Protein AF-0000000074056331 (afdb_homodimer)

Secondary structure (DSSP, 8-state):
----HHHHHHHHHHHHHHHHHHHHHGGGG-TTS-HHHHHHHHHHHHHHHHHHHHHHHHHHBTTB-HHHHHHHHHHHHHHHHHHHHHHTS-PPPPHHHHHHHHHHHHHHHHHH---/----HHHHHHHHHHHHHHHHHHHHHGGGG-TTS-HHHHHHHHHHHHHHHHHHHHHHHHHHBTTB-HHHHHHHHHHHHHHHHHHHHHHTS-PPPPHHHHHHHHHHHHHHHHHH---

Structure (mmCIF, N/CA/C/O backbone):
data_AF-0000000074056331-model_v1
#
loop_
_entity.id
_entity.type
_entity.pdbx_description
1 polymer 'DMT family protein'
#
loop_
_atom_site.group_PDB
_atom_site.id
_atom_site.type_symbol
_atom_site.label_atom_id
_atom_site.label_alt_id
_atom_site.label_comp_id
_atom_site.label_asym_id
_atom_site.label_entity_id
_atom_site.label_seq_id
_atom_site.pdbx_PDB_ins_code
_atom_site.Cartn_x
_atom_site.Cartn_y
_atom_site.Cartn_z
_atom_site.occupancy
_atom_site.B_iso_or_equiv
_atom_site.auth_seq_id
_atom_site.auth_comp_id
_atom_site.auth_asym_id
_atom_site.auth_atom_id
_atom_site.pdbx_PDB_model_num
ATOM 1 N N . MET A 1 1 ? 20.844 23.969 4.969 1 46.22 1 MET A N 1
ATOM 2 C CA . MET A 1 1 ? 19.938 24.062 3.822 1 46.22 1 MET A CA 1
ATOM 3 C C . MET A 1 1 ? 18.812 23.047 3.928 1 46.22 1 MET A C 1
ATOM 5 O O . MET A 1 1 ? 19.062 21.828 3.955 1 46.22 1 MET A O 1
ATOM 9 N N . GLN A 1 2 ? 17.625 23.328 4.594 1 69.81 2 GLN A N 1
ATOM 10 C CA . GLN A 1 2 ? 16.625 22.406 5.105 1 69.81 2 GLN A CA 1
ATOM 11 C C . GLN A 1 2 ? 15.898 21.703 3.965 1 69.81 2 GLN A C 1
ATOM 13 O O . GLN A 1 2 ? 15.469 22.344 3.002 1 69.81 2 GLN A O 1
ATOM 18 N N . ILE A 1 3 ? 16.281 20.531 3.609 1 83.75 3 ILE A N 1
ATOM 19 C CA . ILE A 1 3 ? 15.664 19.781 2.518 1 83.75 3 ILE A CA 1
ATOM 20 C C . ILE A 1 3 ? 14.164 20.047 2.484 1 83.75 3 ILE A C 1
ATOM 22 O O . ILE A 1 3 ? 13.492 19.984 3.516 1 83.75 3 ILE A O 1
ATOM 26 N N . PRO A 1 4 ? 13.797 20.562 1.277 1 92.88 4 PRO A N 1
ATOM 27 C CA . PRO A 1 4 ? 12.359 20.844 1.188 1 92.88 4 PRO A CA 1
ATOM 28 C C . PRO A 1 4 ? 11.5 19.656 1.62 1 92.88 4 PRO A C 1
ATOM 30 O O . PRO A 1 4 ? 11.859 18.516 1.376 1 92.88 4 PRO A O 1
ATOM 33 N N . VAL A 1 5 ? 10.391 19.938 2.268 1 93.62 5 VAL A N 1
ATOM 34 C CA . VAL A 1 5 ? 9.5 18.953 2.865 1 93.62 5 VAL A CA 1
ATOM 35 C C . VAL A 1 5 ? 9.062 17.938 1.81 1 93.62 5 VAL A C 1
ATOM 37 O O . VAL A 1 5 ? 9.156 16.719 2.031 1 93.62 5 VAL A O 1
ATOM 40 N N . PRO A 1 6 ? 8.648 18.375 0.584 1 92.25 6 PRO A N 1
ATOM 41 C CA . PRO A 1 6 ? 8.203 17.391 -0.407 1 92.25 6 PRO A CA 1
ATOM 42 C C . PRO A 1 6 ? 9.32 16.453 -0.843 1 92.25 6 PRO A C 1
ATOM 44 O O . PRO A 1 6 ? 9.07 15.266 -1.072 1 92.25 6 PRO A O 1
ATOM 47 N N . LEU A 1 7 ? 10.484 16.938 -0.914 1 93.75 7 LEU A N 1
ATOM 48 C CA . LEU A 1 7 ? 11.602 16.109 -1.354 1 93.75 7 LEU A CA 1
ATOM 49 C C . LEU A 1 7 ? 11.938 15.062 -0.305 1 93.75 7 LEU A C 1
ATOM 51 O O . LEU A 1 7 ? 12.164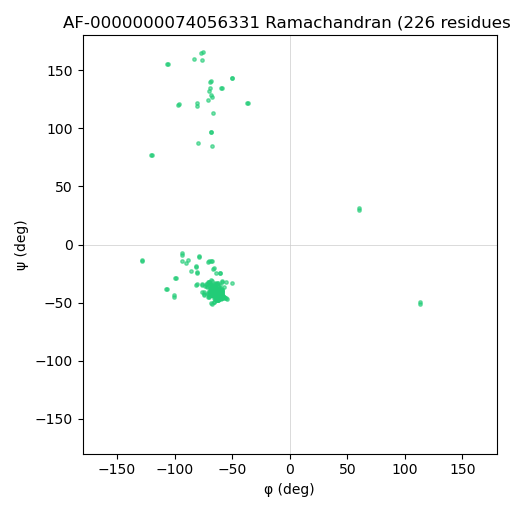 13.898 -0.64 1 93.75 7 LEU A O 1
ATOM 55 N N . VAL A 1 8 ? 12 15.461 0.91 1 96.25 8 VAL A N 1
ATOM 56 C CA . VAL A 1 8 ? 12.305 14.531 1.992 1 96.25 8 VAL A CA 1
ATOM 57 C C . VAL A 1 8 ? 11.195 13.492 2.109 1 96.25 8 VAL A C 1
ATOM 59 O O . VAL A 1 8 ? 11.461 12.297 2.254 1 96.25 8 VAL A O 1
ATOM 62 N N . THR A 1 9 ? 9.961 13.922 1.995 1 96.62 9 THR A N 1
ATOM 63 C CA . THR A 1 9 ? 8.805 13.039 2.115 1 96.62 9 THR A CA 1
ATOM 64 C C . THR A 1 9 ? 8.812 11.984 1.009 1 96.62 9 THR A C 1
ATOM 66 O O . THR A 1 9 ? 8.727 10.789 1.285 1 96.62 9 THR A O 1
ATOM 69 N N . VAL A 1 10 ? 9.031 12.445 -0.179 1 94 10 VAL A N 1
ATOM 70 C CA . VAL A 1 10 ? 9.008 11.547 -1.325 1 94 10 VAL A CA 1
ATOM 71 C C . VAL A 1 10 ? 10.188 10.586 -1.253 1 94 10 VAL A C 1
ATOM 73 O O . VAL A 1 10 ? 10.047 9.391 -1.542 1 94 10 VAL A O 1
ATOM 76 N N . GLY A 1 11 ? 11.32 11.141 -0.909 1 97.19 11 GLY A N 1
ATOM 77 C CA . GLY A 1 11 ? 12.5 10.297 -0.777 1 97.19 11 GLY A CA 1
ATOM 78 C C . GLY A 1 11 ? 12.336 9.203 0.262 1 97.19 11 GLY A C 1
ATOM 79 O O . GLY A 1 11 ? 12.641 8.039 -0.002 1 97.19 11 GLY A O 1
ATOM 80 N N . LEU A 1 12 ? 11.828 9.523 1.447 1 98.25 12 LEU A N 1
ATOM 81 C CA . LEU A 1 12 ? 11.609 8.562 2.518 1 98.25 12 LEU A CA 1
ATOM 82 C C . LEU A 1 12 ? 10.539 7.547 2.129 1 98.25 12 LEU A C 1
ATOM 84 O O . LEU A 1 12 ? 10.695 6.348 2.375 1 98.25 12 LEU A O 1
ATOM 88 N N . LEU A 1 13 ? 9.469 8.008 1.5 1 96.94 13 LEU A N 1
ATOM 89 C CA . LEU A 1 13 ? 8.398 7.109 1.083 1 96.94 13 LEU A CA 1
ATOM 90 C C . LEU A 1 13 ? 8.891 6.125 0.027 1 96.94 13 LEU A C 1
ATOM 92 O O . LEU A 1 13 ? 8.492 4.957 0.026 1 96.94 13 LEU A O 1
ATOM 96 N N . THR A 1 14 ? 9.75 6.625 -0.838 1 96.88 14 THR A N 1
ATOM 97 C CA . THR A 1 14 ? 10.273 5.762 -1.887 1 96.88 14 THR A CA 1
ATOM 98 C C . THR A 1 14 ? 11.141 4.652 -1.29 1 96.88 14 THR A C 1
ATOM 100 O O . THR A 1 14 ? 10.953 3.477 -1.611 1 96.88 14 THR A O 1
ATOM 103 N N . LEU A 1 15 ? 12.031 5.051 -0.448 1 97.94 15 LEU A N 1
ATOM 104 C CA . LEU A 1 15 ? 12.891 4.066 0.199 1 97.94 15 LEU A CA 1
ATOM 105 C C . LEU A 1 15 ? 12.07 3.096 1.039 1 97.94 15 LEU A C 1
ATOM 107 O O . LEU A 1 15 ? 12.312 1.888 1.019 1 97.94 15 LEU A O 1
ATOM 111 N N . SER A 1 16 ? 11.055 3.615 1.771 1 98.31 16 SER A N 1
ATOM 112 C CA . SER A 1 16 ? 10.164 2.777 2.566 1 98.31 16 SER A CA 1
ATOM 113 C C . SER A 1 16 ? 9.414 1.778 1.69 1 98.31 16 SER A C 1
ATOM 115 O O . SER A 1 16 ? 9.242 0.62 2.074 1 98.31 16 SER A O 1
ATOM 117 N N . ASN A 1 17 ? 9.055 2.23 0.543 1 97.94 17 ASN A N 1
ATOM 118 C CA . ASN A 1 17 ? 8.266 1.391 -0.356 1 97.94 17 ASN A CA 1
ATOM 119 C C . ASN A 1 17 ? 9.102 0.25 -0.927 1 97.94 17 ASN A C 1
ATOM 121 O O . ASN A 1 17 ? 8.578 -0.829 -1.21 1 97.94 17 ASN A O 1
ATOM 125 N N . ILE A 1 18 ? 10.359 0.496 -1.116 1 97.44 18 ILE A N 1
ATOM 126 C CA . ILE A 1 18 ? 11.242 -0.571 -1.576 1 97.44 18 ILE A CA 1
ATOM 127 C C . ILE A 1 18 ? 11.242 -1.712 -0.561 1 97.44 18 ILE A C 1
ATOM 129 O O . ILE A 1 18 ? 11.062 -2.875 -0.925 1 97.44 18 ILE A O 1
ATOM 133 N N . PHE A 1 19 ? 11.367 -1.403 0.695 1 97.94 19 PHE A N 1
ATOM 134 C CA . PHE A 1 19 ? 11.32 -2.406 1.753 1 97.94 19 PHE A CA 1
ATOM 135 C C . PHE A 1 19 ? 9.953 -3.08 1.803 1 97.94 19 PHE A C 1
ATOM 137 O O . PHE A 1 19 ? 9.859 -4.301 1.96 1 97.94 19 PHE A O 1
ATOM 144 N N . MET A 1 20 ? 8.906 -2.311 1.614 1 97.94 20 MET A N 1
ATOM 145 C CA . MET A 1 20 ? 7.543 -2.84 1.657 1 97.94 20 MET A CA 1
ATOM 146 C C . MET A 1 20 ? 7.316 -3.85 0.537 1 97.94 20 MET A C 1
ATOM 148 O O . MET A 1 20 ? 6.75 -4.922 0.766 1 97.94 20 MET A O 1
ATOM 152 N N . THR A 1 21 ? 7.785 -3.473 -0.602 1 97.38 21 THR A N 1
ATOM 153 C CA . THR A 1 21 ? 7.566 -4.324 -1.767 1 97.38 21 THR A CA 1
ATOM 154 C C . THR A 1 21 ? 8.289 -5.656 -1.605 1 97.38 21 THR A C 1
ATOM 156 O O . THR A 1 21 ? 7.715 -6.715 -1.882 1 97.38 21 THR A O 1
ATOM 159 N N . PHE A 1 22 ? 9.516 -5.582 -1.101 1 97 22 PHE A N 1
ATOM 160 C CA . PHE A 1 22 ? 10.242 -6.824 -0.87 1 97 22 PHE A CA 1
ATOM 161 C C . PHE A 1 22 ? 9.594 -7.637 0.24 1 97 22 PHE A C 1
ATOM 163 O O . PHE A 1 22 ? 9.539 -8.867 0.166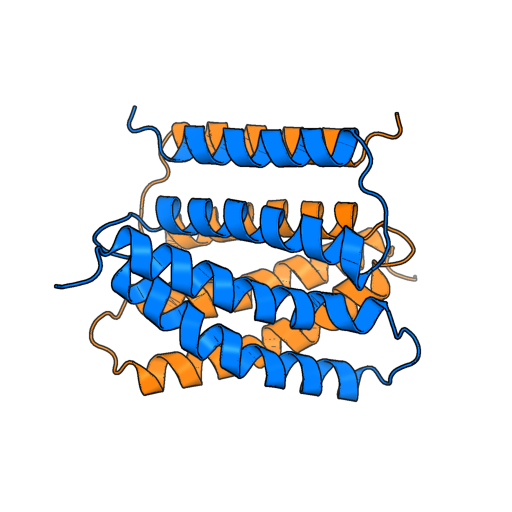 1 97 22 PHE A O 1
ATOM 170 N N . ALA A 1 23 ? 9.102 -6.98 1.188 1 96.94 23 ALA A N 1
ATOM 171 C CA . ALA A 1 23 ? 8.445 -7.676 2.293 1 96.94 23 ALA A CA 1
ATOM 172 C C . ALA A 1 23 ? 7.148 -8.336 1.836 1 96.94 23 ALA A C 1
ATOM 174 O O . ALA A 1 23 ? 6.828 -9.445 2.266 1 96.94 23 ALA A O 1
ATOM 175 N N . TRP A 1 24 ? 6.41 -7.66 0.964 1 96.56 24 TRP A N 1
ATOM 176 C CA . TRP A 1 24 ? 5.098 -8.141 0.536 1 96.56 24 TRP A CA 1
ATOM 177 C C . TRP A 1 24 ? 5.234 -9.203 -0.548 1 96.56 24 TRP A C 1
ATOM 179 O O . TRP A 1 24 ? 4.473 -10.172 -0.578 1 96.56 24 TRP A O 1
ATOM 189 N N . TYR A 1 25 ? 6.25 -9.062 -1.414 1 95.44 25 TYR A N 1
ATOM 190 C CA . TYR A 1 25 ? 6.199 -9.844 -2.643 1 95.44 25 TYR A CA 1
ATOM 191 C C . TYR A 1 25 ? 7.496 -10.609 -2.854 1 95.44 25 TYR A C 1
ATOM 193 O O . TYR A 1 25 ? 7.566 -11.508 -3.703 1 95.44 25 TYR A O 1
ATOM 201 N N . GLY A 1 26 ? 8.516 -10.289 -2.135 1 94.31 26 GLY A N 1
ATOM 202 C CA . GLY A 1 26 ? 9.812 -10.891 -2.363 1 94.31 26 GLY A CA 1
ATOM 203 C C . GLY A 1 26 ? 9.805 -12.406 -2.225 1 94.31 26 GLY A C 1
ATOM 204 O O . GLY A 1 26 ? 10.5 -13.109 -2.963 1 94.31 26 GLY A O 1
ATOM 205 N N . HIS A 1 27 ? 8.977 -12.93 -1.371 1 93.12 27 HIS A N 1
ATOM 206 C CA . HIS A 1 27 ? 8.945 -14.352 -1.062 1 93.12 27 HIS A CA 1
ATOM 207 C C . HIS A 1 27 ? 8.219 -15.133 -2.154 1 93.12 27 HIS A C 1
ATOM 209 O O . HIS A 1 27 ? 8.258 -16.359 -2.17 1 93.12 27 HIS A O 1
ATOM 215 N N . LEU A 1 28 ? 7.578 -14.484 -3.072 1 92 28 LEU A N 1
ATOM 216 C CA . LEU A 1 28 ? 6.828 -15.164 -4.121 1 92 28 LEU A CA 1
ATOM 217 C C . LEU A 1 28 ? 7.77 -15.891 -5.078 1 92 28 LEU A C 1
ATOM 219 O O . LEU A 1 28 ? 7.344 -16.781 -5.82 1 92 28 LEU A O 1
ATOM 223 N N . ARG A 1 29 ? 8.992 -15.516 -4.941 1 89.88 29 ARG A N 1
ATOM 224 C CA . ARG A 1 29 ? 9.992 -16.234 -5.738 1 89.88 29 ARG A CA 1
ATOM 225 C C . ARG A 1 29 ? 10.375 -17.547 -5.082 1 89.88 29 ARG A C 1
ATOM 227 O O . ARG A 1 29 ? 10.938 -18.438 -5.734 1 89.88 29 ARG A O 1
ATOM 234 N N . TYR A 1 30 ? 10.078 -17.641 -3.84 1 87.56 30 TYR A N 1
ATOM 235 C CA . TYR A 1 30 ? 10.43 -18.844 -3.076 1 87.56 30 TYR A CA 1
ATOM 236 C C . TYR A 1 30 ? 9.18 -19.5 -2.498 1 87.56 30 TYR A C 1
ATOM 238 O O . TYR A 1 30 ? 8.992 -19.516 -1.28 1 87.56 30 TYR A O 1
ATOM 246 N N . LYS A 1 31 ? 8.5 -20.125 -3.23 1 81.69 31 LYS A N 1
ATOM 247 C CA . LYS A 1 31 ? 7.191 -20.672 -2.875 1 81.69 31 LYS A CA 1
ATOM 248 C C . LYS A 1 31 ? 7.332 -21.828 -1.883 1 81.69 31 LYS A C 1
ATOM 250 O O . LYS A 1 31 ? 6.406 -22.109 -1.122 1 81.69 31 LYS A O 1
ATOM 255 N N . GLY A 1 32 ? 8.453 -22.281 -1.766 1 88.12 32 GLY A N 1
ATOM 256 C CA . GLY A 1 32 ? 8.648 -23.438 -0.907 1 88.12 32 GLY A CA 1
ATOM 257 C C . GLY A 1 32 ? 9.039 -23.078 0.511 1 88.12 32 GLY A C 1
ATOM 258 O O . GLY A 1 32 ? 9.062 -23.922 1.397 1 88.12 32 GLY A O 1
ATOM 259 N N . ALA A 1 33 ? 9.312 -21.859 0.728 1 90.12 33 ALA A N 1
ATOM 260 C CA . ALA A 1 33 ? 9.719 -21.438 2.061 1 90.12 33 ALA A CA 1
ATOM 261 C C . ALA A 1 33 ? 8.57 -21.547 3.055 1 90.12 33 ALA A C 1
ATOM 263 O O . ALA A 1 33 ? 7.422 -21.25 2.717 1 90.12 33 ALA A O 1
ATOM 264 N N . ALA A 1 34 ? 8.938 -21.969 4.199 1 95.31 34 ALA A N 1
ATOM 265 C CA . ALA A 1 34 ? 7.934 -22.156 5.246 1 95.31 34 ALA A CA 1
ATOM 266 C C . ALA A 1 34 ? 7.223 -20.828 5.551 1 95.31 34 ALA A C 1
ATOM 268 O O . ALA A 1 34 ? 7.863 -19.797 5.715 1 95.31 34 ALA A O 1
ATOM 269 N N . LEU A 1 35 ? 5.965 -20.859 5.648 1 94.88 35 LEU A N 1
ATOM 270 C CA . LEU A 1 35 ? 5.121 -19.672 5.785 1 94.88 35 LEU A CA 1
ATOM 271 C C . LEU A 1 35 ? 5.473 -18.891 7.043 1 94.88 35 LEU A C 1
ATOM 273 O O . LEU A 1 35 ? 5.668 -17.672 6.992 1 94.88 35 LEU A O 1
ATOM 277 N N . PRO A 1 36 ? 5.641 -19.516 8.219 1 95.81 36 PRO A N 1
ATOM 278 C CA . PRO A 1 36 ? 5.961 -18.734 9.414 1 95.81 36 PRO A CA 1
ATOM 279 C C . PRO A 1 36 ? 7.289 -18 9.297 1 95.81 36 PRO A C 1
ATOM 281 O O . PRO A 1 36 ? 7.422 -16.875 9.797 1 95.81 36 PRO A O 1
ATOM 284 N N . LEU A 1 37 ? 8.18 -18.594 8.625 1 95.88 37 LEU A N 1
ATOM 285 C CA . LEU A 1 37 ? 9.477 -17.953 8.43 1 95.88 37 LEU A CA 1
ATOM 286 C C . LEU A 1 37 ? 9.344 -16.734 7.512 1 95.88 37 LEU A C 1
ATOM 288 O O . LEU A 1 37 ? 9.961 -15.695 7.758 1 95.88 37 LEU A O 1
ATOM 292 N N . VAL A 1 38 ? 8.57 -16.922 6.48 1 96.12 38 VAL A N 1
ATOM 293 C CA . VAL A 1 38 ? 8.367 -15.844 5.531 1 96.12 38 VAL A CA 1
ATOM 294 C C . VAL A 1 38 ? 7.656 -14.68 6.219 1 96.12 38 VAL A C 1
ATOM 296 O O . VAL A 1 38 ? 8.031 -13.516 6.035 1 96.12 38 VAL A O 1
ATOM 299 N N . ILE A 1 39 ? 6.723 -15 7.027 1 97.38 39 ILE A N 1
ATOM 300 C CA . ILE A 1 39 ? 5.973 -13.969 7.738 1 97.38 39 ILE A CA 1
ATOM 301 C C . ILE A 1 39 ? 6.91 -13.195 8.664 1 97.38 39 ILE A C 1
ATOM 303 O O . ILE A 1 39 ? 6.926 -11.961 8.656 1 97.38 39 ILE A O 1
ATOM 307 N N . LEU A 1 40 ? 7.719 -13.914 9.398 1 97.44 40 LEU A N 1
ATOM 308 C CA . LEU A 1 40 ? 8.609 -13.281 10.359 1 97.44 40 LEU A CA 1
ATOM 309 C C . LEU A 1 40 ? 9.688 -12.461 9.648 1 97.44 40 LEU A C 1
ATOM 311 O O . LEU A 1 40 ? 10.031 -11.367 10.094 1 97.44 40 LEU A O 1
ATOM 315 N N . THR A 1 41 ? 10.219 -13.016 8.586 1 96.94 41 THR A N 1
ATOM 316 C CA . THR A 1 41 ? 11.234 -12.297 7.828 1 96.94 41 THR A CA 1
ATOM 317 C C . THR A 1 41 ? 10.648 -11.039 7.195 1 96.94 41 THR A C 1
ATOM 319 O O . THR A 1 41 ? 11.273 -9.977 7.223 1 96.94 41 THR A O 1
ATOM 322 N N . SER A 1 42 ? 9.469 -11.148 6.652 1 97.88 42 SER A N 1
ATOM 323 C CA . SER A 1 42 ? 8.797 -10 6.047 1 97.88 42 SER A CA 1
ATOM 324 C C . SER A 1 42 ? 8.508 -8.922 7.082 1 97.88 42 SER A C 1
ATOM 326 O O . SER A 1 42 ? 8.742 -7.738 6.836 1 97.88 42 SER A O 1
ATOM 328 N N . TRP A 1 43 ? 8.07 -9.391 8.18 1 97.5 43 TRP A N 1
ATOM 329 C CA . TRP A 1 43 ? 7.809 -8.453 9.273 1 97.5 43 TRP A CA 1
ATOM 330 C C . TRP A 1 43 ? 9.102 -7.801 9.75 1 97.5 43 TRP A C 1
ATOM 332 O O . TRP A 1 43 ? 9.117 -6.617 10.086 1 97.5 43 TRP A O 1
ATOM 342 N N . GLY A 1 44 ? 10.164 -8.578 9.812 1 97.81 44 GLY A N 1
ATOM 343 C CA . GLY A 1 44 ? 11.461 -8.016 10.141 1 97.81 44 GLY A CA 1
ATOM 344 C C . GLY A 1 44 ? 11.906 -6.938 9.164 1 97.81 44 GLY A C 1
ATOM 345 O O . GLY A 1 44 ? 12.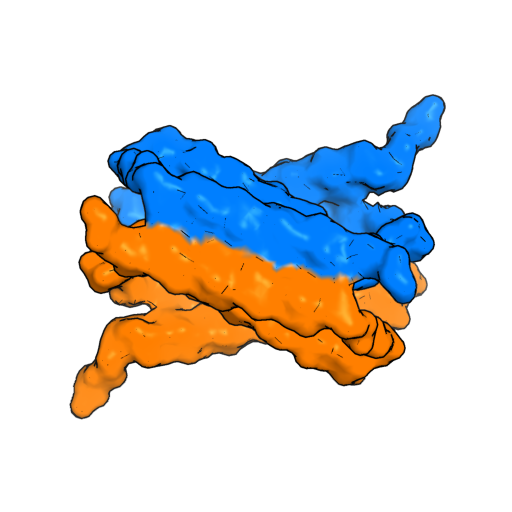375 -5.875 9.578 1 97.81 44 GLY A O 1
ATOM 346 N N . ILE A 1 45 ? 11.711 -7.184 7.895 1 97.5 45 ILE A N 1
ATOM 347 C CA . ILE A 1 45 ? 12.055 -6.223 6.848 1 97.5 45 ILE A CA 1
ATOM 348 C C . ILE A 1 45 ? 11.18 -4.977 6.992 1 97.5 45 ILE A C 1
ATOM 350 O O . ILE A 1 45 ? 11.641 -3.859 6.754 1 97.5 45 ILE A O 1
ATOM 354 N N . ALA A 1 46 ? 9.977 -5.191 7.445 1 97.19 46 ALA A N 1
ATOM 355 C CA . ALA A 1 46 ? 9.023 -4.09 7.582 1 97.19 46 ALA A CA 1
ATOM 356 C C . ALA A 1 46 ? 9.477 -3.102 8.648 1 97.19 46 ALA A C 1
ATOM 358 O O . ALA A 1 46 ? 9.023 -1.955 8.68 1 97.19 46 ALA A O 1
ATOM 359 N N . PHE A 1 47 ? 10.344 -3.535 9.562 1 98.31 47 PHE A N 1
ATOM 360 C CA . PHE A 1 47 ? 10.875 -2.609 10.555 1 98.31 47 PHE A CA 1
ATOM 361 C C . PHE A 1 47 ? 11.57 -1.43 9.875 1 98.3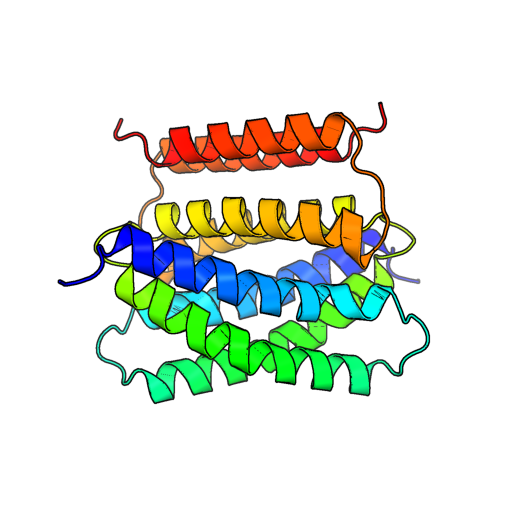1 47 PHE A C 1
ATOM 363 O O . PHE A 1 47 ? 11.352 -0.277 10.258 1 98.31 47 PHE A O 1
ATOM 370 N N . PHE A 1 48 ? 12.375 -1.712 8.891 1 97.88 48 PHE A N 1
ATOM 371 C CA . PHE A 1 48 ? 13.086 -0.668 8.164 1 97.88 48 PHE A CA 1
ATOM 372 C C . PHE A 1 48 ? 12.117 0.174 7.344 1 97.88 48 PHE A C 1
ATOM 374 O O . PHE A 1 48 ? 12.336 1.372 7.152 1 97.88 48 PHE A O 1
ATOM 381 N N . GLU A 1 49 ? 11.047 -0.426 6.824 1 97.81 49 GLU A N 1
ATOM 382 C CA . GLU A 1 49 ? 9.977 0.318 6.168 1 97.81 49 GLU A CA 1
ATOM 383 C C . GLU A 1 49 ? 9.383 1.372 7.098 1 97.81 49 GLU A C 1
ATOM 385 O O . GLU A 1 49 ? 9.281 2.543 6.73 1 97.81 49 GLU A O 1
ATOM 390 N N . TYR A 1 50 ? 9.133 0.938 8.336 1 97.75 50 TYR A N 1
ATOM 391 C CA . TYR A 1 50 ? 8.398 1.809 9.242 1 97.75 50 TYR A CA 1
ATOM 392 C C . TYR A 1 50 ? 9.32 2.861 9.852 1 97.75 50 TYR A C 1
ATOM 394 O O . TYR A 1 50 ? 8.859 3.939 10.242 1 97.75 50 TYR A O 1
ATOM 402 N N . LEU A 1 51 ? 10.625 2.584 9.914 1 97.88 51 LEU A N 1
ATOM 403 C CA . LEU A 1 51 ? 11.609 3.582 10.312 1 97.88 51 LEU A CA 1
ATOM 404 C C . LEU A 1 51 ? 11.594 4.77 9.359 1 97.88 51 LEU A C 1
ATOM 406 O O . LEU A 1 51 ? 11.922 5.895 9.75 1 97.88 51 LEU A O 1
ATOM 410 N N . LEU A 1 52 ? 11.141 4.52 8.141 1 98.31 52 LEU A N 1
ATOM 411 C CA . LEU A 1 52 ? 11.156 5.555 7.109 1 98.31 52 LEU A CA 1
ATOM 412 C C . LEU A 1 52 ? 9.75 6.078 6.84 1 98.31 52 LEU A C 1
ATOM 414 O O . LEU A 1 52 ? 9.547 7.285 6.688 1 98.31 52 LEU A O 1
ATOM 418 N N . GLN A 1 53 ? 8.781 5.152 6.875 1 97.81 53 GLN A N 1
ATOM 419 C CA . GLN A 1 53 ? 7.398 5.461 6.52 1 97.81 53 GLN A CA 1
ATOM 420 C C . GLN A 1 53 ? 6.77 6.414 7.531 1 97.81 53 GLN A C 1
ATOM 422 O O . GLN A 1 53 ? 6.102 7.379 7.152 1 97.81 53 GLN A O 1
ATOM 427 N N . VAL A 1 54 ? 6.992 6.18 8.789 1 96.94 54 VAL A N 1
ATOM 428 C CA . VAL A 1 54 ? 6.348 6.949 9.852 1 96.94 54 VAL A CA 1
ATOM 429 C C . VAL A 1 54 ? 6.871 8.383 9.836 1 96.94 54 VAL A C 1
ATOM 431 O O . VAL A 1 54 ? 6.09 9.336 9.773 1 96.94 54 VAL A O 1
ATOM 434 N N . PRO A 1 55 ? 8.188 8.562 9.828 1 96.88 55 PRO A N 1
ATOM 435 C CA . PRO A 1 55 ? 8.672 9.938 9.742 1 96.88 55 PRO A CA 1
ATOM 436 C C . PRO A 1 55 ? 8.25 10.641 8.453 1 96.88 55 PRO A C 1
ATOM 438 O O . PRO A 1 55 ? 8.016 11.852 8.445 1 96.88 55 PRO A O 1
ATOM 441 N N . ALA A 1 56 ? 8.18 9.945 7.34 1 96.94 56 ALA A N 1
ATOM 442 C CA . ALA A 1 56 ? 7.762 10.531 6.07 1 96.94 56 ALA A CA 1
ATOM 443 C C . ALA A 1 56 ? 6.359 11.125 6.18 1 96.94 56 ALA A C 1
ATOM 445 O O . ALA A 1 56 ? 6.125 12.266 5.77 1 96.94 56 ALA A O 1
ATOM 446 N N . ASN A 1 57 ? 5.508 10.383 6.801 1 96.5 57 ASN A N 1
ATOM 447 C CA . ASN A 1 57 ? 4.125 10.828 6.938 1 96.5 57 ASN A CA 1
ATOM 448 C C . ASN A 1 57 ? 4.004 11.977 7.938 1 96.5 57 ASN A C 1
ATOM 450 O O . ASN A 1 57 ? 3.207 12.891 7.742 1 96.5 57 ASN A O 1
ATOM 454 N N . ARG A 1 58 ? 4.773 11.906 8.93 1 95.12 58 ARG A N 1
ATOM 455 C CA . ARG A 1 58 ? 4.73 12.969 9.93 1 95.12 58 ARG A CA 1
ATOM 456 C C . ARG A 1 58 ? 5.281 14.273 9.367 1 95.12 58 ARG A C 1
ATOM 458 O O . ARG A 1 58 ? 4.727 15.352 9.617 1 95.12 58 ARG A O 1
ATOM 465 N N . ILE A 1 59 ? 6.352 14.148 8.648 1 94.25 59 ILE A N 1
ATOM 466 C CA . ILE A 1 59 ? 6.969 15.328 8.047 1 94.25 59 ILE A CA 1
ATOM 467 C C . ILE A 1 59 ? 6.066 15.883 6.949 1 94.25 59 ILE A C 1
ATOM 469 O O . ILE A 1 59 ? 5.906 17.094 6.824 1 94.25 59 ILE A O 1
ATOM 473 N N . GLY A 1 60 ? 5.469 15.062 6.184 1 93.88 60 GLY A N 1
ATOM 474 C CA . GLY A 1 60 ? 4.664 15.469 5.043 1 93.88 60 GLY A CA 1
ATOM 475 C C . GLY A 1 60 ? 3.303 16.016 5.434 1 93.88 60 GLY A C 1
ATOM 476 O O . GLY A 1 60 ? 2.746 16.859 4.742 1 93.88 60 GLY A O 1
ATOM 477 N N . TYR A 1 61 ? 2.855 15.414 6.48 1 92.5 61 TYR A N 1
ATOM 478 C CA . TYR A 1 61 ? 1.516 15.812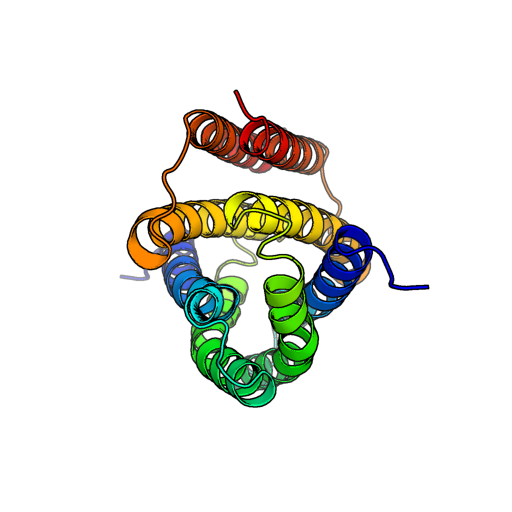 6.895 1 92.5 61 TYR A CA 1
ATOM 479 C C . TYR A 1 61 ? 1.511 17.234 7.422 1 92.5 61 TYR A C 1
ATOM 481 O O . TYR A 1 61 ? 2.295 17.578 8.305 1 92.5 61 TYR A O 1
ATOM 489 N N . GLY A 1 62 ? 0.683 18.109 6.98 1 88 62 GLY A N 1
ATOM 490 C CA . GLY A 1 62 ? 0.697 19.547 7.223 1 88 62 GLY A CA 1
ATOM 491 C C . GLY A 1 62 ? 0.996 20.359 5.973 1 88 62 GLY A C 1
ATOM 492 O O . GLY A 1 62 ? 0.312 21.344 5.691 1 88 62 GLY A O 1
ATOM 493 N N . TYR A 1 63 ? 2.092 19.859 5.418 1 89.69 63 TYR A N 1
ATOM 494 C CA . TYR A 1 63 ? 2.361 20.438 4.102 1 89.69 63 TYR A CA 1
ATOM 495 C C . TYR A 1 63 ? 1.406 19.875 3.059 1 89.69 63 TYR A C 1
ATOM 497 O O . TYR A 1 63 ? 0.895 20.609 2.213 1 89.69 63 TYR A O 1
ATOM 505 N N . PHE A 1 64 ? 1.189 18.578 3.137 1 84.88 64 PHE A N 1
ATOM 506 C CA . PHE A 1 64 ? 0.207 17.875 2.328 1 84.88 64 PHE A CA 1
ATOM 507 C C . PHE A 1 64 ? -0.998 17.469 3.17 1 84.88 64 PHE A C 1
ATOM 509 O O . PHE A 1 64 ? -0.884 17.297 4.387 1 84.88 64 PHE A O 1
ATOM 516 N N . SER A 1 65 ? -2.096 17.312 2.484 1 84.19 65 SER A N 1
ATOM 517 C CA . SER A 1 65 ? -3.215 16.625 3.127 1 84.19 65 SER A CA 1
ATOM 518 C C . SER A 1 65 ? -2.982 15.125 3.189 1 84.19 65 SER A C 1
ATOM 520 O O . SER A 1 65 ? -2.086 14.602 2.523 1 84.19 65 SER A O 1
ATOM 522 N N . ALA A 1 66 ? -3.74 14.422 3.979 1 85.31 66 ALA A N 1
ATOM 523 C CA . ALA A 1 66 ? -3.65 12.961 4.047 1 85.31 66 ALA A CA 1
ATOM 524 C C . ALA A 1 66 ? -3.924 12.336 2.684 1 85.31 66 ALA A C 1
ATOM 526 O O . ALA A 1 66 ? -3.246 11.383 2.285 1 85.31 66 ALA A O 1
ATOM 527 N N . ALA A 1 67 ? -4.844 12.859 2.035 1 81 67 ALA A N 1
ATOM 528 C CA . ALA A 1 67 ? -5.211 12.344 0.718 1 81 67 ALA A CA 1
ATOM 529 C C . ALA A 1 67 ? -4.074 12.523 -0.281 1 81 67 ALA A C 1
ATOM 531 O O . ALA A 1 67 ? -3.807 11.641 -1.097 1 81 67 ALA A O 1
ATOM 532 N N . GLU A 1 68 ? -3.443 13.617 -0.208 1 81.94 68 GLU A N 1
ATOM 533 C CA . GLU A 1 68 ? -2.305 13.875 -1.084 1 81.94 68 GLU A CA 1
ATOM 534 C C . GLU A 1 68 ? -1.149 12.922 -0.78 1 81.94 68 GLU A C 1
ATOM 536 O O . GLU A 1 68 ? -0.51 12.398 -1.696 1 81.94 68 GLU A O 1
ATOM 541 N N . LEU A 1 69 ? -0.908 12.758 0.479 1 86.88 69 LEU A N 1
ATOM 542 C CA . LEU A 1 69 ? 0.137 11.828 0.894 1 86.88 69 LEU A CA 1
ATOM 543 C C . LEU A 1 69 ? -0.152 10.422 0.382 1 86.88 69 LEU A C 1
ATOM 545 O O . LEU A 1 69 ? 0.746 9.742 -0.122 1 86.88 69 LEU A O 1
ATOM 549 N N . LYS A 1 70 ? -1.347 9.992 0.519 1 86.19 70 LYS A N 1
ATOM 550 C CA . LYS A 1 70 ? -1.754 8.672 0.047 1 86.19 70 LYS A CA 1
ATOM 551 C C . LYS A 1 70 ? -1.58 8.555 -1.465 1 86.19 70 LYS A C 1
ATOM 553 O O . LYS A 1 70 ? -1.173 7.5 -1.965 1 86.19 70 LYS A O 1
ATOM 558 N N . THR A 1 71 ? -1.873 9.578 -2.111 1 82.88 71 THR A N 1
ATOM 559 C CA . THR A 1 71 ? -1.737 9.578 -3.562 1 82.88 71 THR A CA 1
ATOM 560 C C . THR A 1 71 ? -0.272 9.445 -3.969 1 82.88 71 THR A C 1
ATOM 562 O O . THR A 1 71 ? 0.066 8.656 -4.852 1 82.88 71 THR A O 1
ATOM 565 N N . ILE A 1 72 ? 0.53 10.195 -3.334 1 85 72 ILE A N 1
ATOM 566 C CA . ILE A 1 72 ? 1.965 10.117 -3.586 1 85 72 ILE A CA 1
ATOM 567 C C . ILE A 1 72 ? 2.457 8.695 -3.312 1 85 72 ILE A C 1
ATOM 569 O O . ILE A 1 72 ? 3.184 8.117 -4.125 1 85 72 ILE A O 1
ATOM 573 N N . GLN A 1 73 ? 2.014 8.172 -2.246 1 88.75 73 GLN A N 1
ATOM 574 C CA . GLN A 1 73 ? 2.379 6.812 -1.854 1 88.75 73 GLN A CA 1
ATOM 575 C C . GLN A 1 73 ? 1.962 5.801 -2.918 1 88.75 73 GLN A C 1
ATOM 577 O O . GLN A 1 73 ? 2.707 4.867 -3.221 1 88.75 73 GLN A O 1
ATOM 582 N N . GLU A 1 74 ? 0.832 5.98 -3.516 1 84.19 74 GLU A N 1
ATOM 583 C CA . GLU A 1 74 ? 0.325 5.062 -4.531 1 84.19 74 GLU A CA 1
ATOM 584 C C . GLU A 1 74 ? 1.174 5.117 -5.797 1 84.19 74 GLU A C 1
ATOM 586 O O . GLU A 1 74 ? 1.465 4.082 -6.402 1 84.19 74 GLU A O 1
ATOM 591 N N . VAL A 1 75 ? 1.483 6.289 -6.152 1 83.38 75 VAL A N 1
ATOM 592 C CA . VAL A 1 75 ? 2.312 6.461 -7.34 1 83.38 75 VAL A CA 1
ATOM 593 C C . VAL A 1 75 ? 3.672 5.805 -7.121 1 83.38 75 VAL A C 1
ATOM 595 O O . VAL A 1 75 ? 4.168 5.082 -7.992 1 83.38 75 VAL A O 1
ATOM 598 N N . ILE A 1 76 ? 4.184 6.023 -6.023 1 89.62 76 ILE A N 1
ATOM 599 C CA . ILE A 1 76 ? 5.48 5.445 -5.68 1 89.62 76 ILE A CA 1
ATOM 600 C C . ILE A 1 76 ? 5.367 3.922 -5.637 1 89.62 76 ILE A C 1
ATOM 602 O O . ILE A 1 76 ? 6.203 3.215 -6.207 1 89.62 76 ILE A O 1
ATOM 606 N N . SER A 1 77 ? 4.316 3.488 -4.988 1 93 77 SER A N 1
ATOM 607 C CA . SER A 1 77 ? 4.129 2.051 -4.82 1 93 77 SER A CA 1
ATOM 608 C C . SER A 1 77 ? 4.02 1.347 -6.168 1 93 77 SER A C 1
ATOM 610 O O . SER A 1 77 ? 4.598 0.275 -6.363 1 93 77 SER A O 1
ATOM 612 N N . LEU A 1 78 ? 3.342 1.938 -7.078 1 87.19 78 LEU A N 1
ATOM 613 C CA . LEU A 1 78 ? 3.178 1.342 -8.398 1 87.19 78 LEU A CA 1
ATOM 614 C C . LEU A 1 78 ? 4.488 1.375 -9.18 1 87.19 78 LEU A C 1
ATOM 616 O O . LEU A 1 78 ? 4.848 0.397 -9.836 1 87.19 78 LEU A O 1
ATOM 620 N N . SER A 1 79 ? 5.18 2.441 -9.102 1 87.12 79 SER A N 1
ATOM 621 C CA . SER A 1 79 ? 6.449 2.582 -9.812 1 87.12 79 SER A CA 1
ATOM 622 C C . SER A 1 79 ? 7.48 1.584 -9.297 1 87.12 79 SER A C 1
ATOM 624 O O . SER A 1 79 ? 8.117 0.883 -10.078 1 87.12 79 SER A O 1
ATOM 626 N N . VAL A 1 80 ? 7.566 1.542 -8.023 1 93.19 80 VAL A N 1
ATOM 627 C CA . VAL A 1 80 ? 8.516 0.623 -7.406 1 93.19 80 VAL A CA 1
ATOM 628 C C . VAL A 1 80 ? 8.125 -0.818 -7.727 1 93.19 80 VAL A C 1
ATOM 630 O O . VAL A 1 80 ? 8.984 -1.652 -8.016 1 93.19 80 VAL A O 1
ATOM 633 N N . PHE A 1 81 ? 6.871 -1.075 -7.754 1 93.44 81 PHE A N 1
ATOM 634 C CA . PHE A 1 81 ? 6.398 -2.422 -8.047 1 93.44 81 PHE A CA 1
ATOM 635 C C . PHE A 1 81 ? 6.734 -2.814 -9.477 1 93.44 81 PHE A C 1
ATOM 637 O O . PHE A 1 81 ? 7.098 -3.963 -9.742 1 93.44 81 PHE A O 1
ATOM 644 N N . MET A 1 82 ? 6.547 -1.911 -10.383 1 87.56 82 MET A N 1
ATOM 645 C CA . MET A 1 82 ? 6.836 -2.209 -11.781 1 87.56 82 MET A CA 1
ATOM 646 C C . MET A 1 82 ? 8.297 -2.619 -11.961 1 87.56 82 MET A C 1
ATOM 648 O O . MET A 1 82 ? 8.594 -3.578 -12.672 1 87.56 82 MET A O 1
ATOM 652 N N . LEU A 1 83 ? 9.164 -1.923 -11.367 1 90.38 83 LEU A N 1
ATOM 653 C CA . LEU A 1 83 ? 10.578 -2.254 -11.422 1 90.38 83 LEU A CA 1
ATOM 654 C C . LEU A 1 83 ? 10.859 -3.578 -10.719 1 90.38 83 LEU A C 1
ATOM 656 O O . LEU A 1 83 ? 11.602 -4.418 -11.234 1 90.38 83 LEU A O 1
ATOM 660 N N . PHE A 1 84 ? 10.273 -3.766 -9.617 1 93.44 84 PHE A N 1
ATOM 661 C CA . PHE A 1 84 ? 10.414 -4.988 -8.828 1 93.44 84 PHE A CA 1
ATOM 662 C C . PHE A 1 84 ? 9.898 -6.191 -9.609 1 93.44 84 PHE A C 1
ATOM 664 O O . PHE A 1 84 ? 10.555 -7.234 -9.648 1 93.44 84 PHE A O 1
ATOM 671 N N . SER A 1 85 ? 8.727 -6.004 -10.164 1 90.12 85 SER A N 1
ATOM 672 C CA . SER A 1 85 ? 8.117 -7.094 -10.914 1 90.12 85 SER A CA 1
ATOM 673 C C . SER A 1 85 ? 8.984 -7.5 -12.102 1 90.12 85 SER A C 1
ATOM 675 O O . SER A 1 85 ? 9.172 -8.688 -12.367 1 90.12 85 SER A O 1
ATOM 677 N N . THR A 1 86 ? 9.562 -6.578 -12.742 1 88.81 86 THR A N 1
ATOM 678 C CA . THR A 1 86 ? 10.375 -6.828 -13.93 1 88.81 86 THR A CA 1
ATOM 679 C C . THR A 1 86 ? 11.734 -7.41 -13.539 1 88.81 86 THR A C 1
ATOM 681 O O . THR A 1 86 ? 12.164 -8.422 -14.102 1 88.81 86 THR A O 1
ATOM 684 N N . PHE A 1 87 ? 12.328 -6.902 -12.492 1 91.69 87 PHE A N 1
ATOM 685 C CA . PHE A 1 87 ? 13.719 -7.242 -12.227 1 91.69 87 PHE A CA 1
ATOM 686 C C . PHE A 1 87 ? 13.82 -8.336 -11.172 1 91.69 87 PHE A C 1
ATOM 688 O O . PHE A 1 87 ? 14.766 -9.117 -11.164 1 91.69 87 PHE A O 1
ATOM 695 N N . TRP A 1 88 ? 12.898 -8.406 -10.312 1 90.25 88 TRP A N 1
ATOM 696 C CA . TRP A 1 88 ? 12.984 -9.383 -9.234 1 90.25 88 TRP A CA 1
ATOM 697 C C . TRP A 1 88 ? 12.117 -10.602 -9.539 1 90.25 88 TRP A C 1
ATOM 699 O O . TRP A 1 88 ? 12.586 -11.742 -9.461 1 90.25 88 TRP A O 1
ATOM 709 N N . LEU A 1 89 ? 10.891 -10.367 -10 1 90.31 89 LEU A N 1
ATOM 710 C CA . LEU A 1 89 ? 9.969 -11.469 -10.242 1 90.31 89 LEU A CA 1
ATOM 711 C C . LEU A 1 89 ? 10.102 -11.984 -11.672 1 90.31 89 LEU A C 1
ATOM 713 O O . LEU A 1 89 ? 9.602 -13.062 -11.992 1 90.31 89 LEU A O 1
ATOM 717 N N . HIS A 1 90 ? 10.75 -11.156 -12.508 1 89.12 90 HIS A N 1
ATOM 718 C CA . HIS A 1 90 ? 10.961 -11.492 -13.906 1 89.12 90 HIS A CA 1
ATOM 719 C C . HIS A 1 90 ? 9.641 -11.688 -14.641 1 89.12 90 HIS A C 1
ATOM 721 O O . HIS A 1 90 ? 9.5 -12.594 -15.461 1 89.12 90 HIS A O 1
ATOM 727 N N . GLU A 1 91 ? 8.695 -11.008 -14.195 1 85.06 91 GLU A N 1
ATOM 728 C CA . GLU A 1 91 ? 7.41 -10.969 -14.891 1 85.06 91 GLU A CA 1
ATOM 729 C C . GLU A 1 91 ? 7.305 -9.734 -15.789 1 85.06 91 GLU A C 1
ATOM 731 O O . GLU A 1 91 ? 7.48 -8.609 -15.32 1 85.06 91 GLU A O 1
ATOM 736 N N . SER A 1 92 ? 7.121 -9.992 -17.078 1 80.94 92 SER A N 1
ATOM 737 C CA . SER A 1 92 ? 7 -8.891 -18.031 1 80.94 92 SER A CA 1
ATOM 738 C C . SER A 1 92 ? 5.684 -8.148 -17.844 1 80.94 92 SER A C 1
ATOM 740 O O . SER A 1 92 ? 4.656 -8.75 -17.547 1 80.94 92 SER A O 1
ATOM 742 N N . LEU A 1 93 ? 5.824 -6.922 -17.797 1 78.94 93 LEU A N 1
ATOM 743 C CA . LEU A 1 93 ? 4.629 -6.086 -17.734 1 78.94 93 LEU A CA 1
ATOM 744 C C . LEU A 1 93 ? 4.02 -5.906 -19.125 1 78.94 93 LEU A C 1
ATOM 746 O O . LEU A 1 93 ? 4.723 -5.547 -20.078 1 78.94 93 LEU A O 1
ATOM 750 N N . ARG A 1 94 ? 2.793 -6.359 -19.234 1 80.69 94 ARG A N 1
ATOM 751 C CA . ARG A 1 94 ? 2.055 -6.184 -20.484 1 80.69 94 ARG A CA 1
ATOM 752 C C . ARG A 1 94 ? 1.555 -4.75 -20.625 1 80.69 94 ARG A C 1
ATOM 754 O O . ARG A 1 94 ? 1.546 -3.988 -19.656 1 80.69 94 ARG A O 1
ATOM 761 N N . TRP A 1 95 ? 1.274 -4.367 -21.812 1 80.69 95 TRP A N 1
ATOM 762 C CA . TRP A 1 95 ? 0.825 -3.01 -22.094 1 80.69 95 TRP A CA 1
ATOM 763 C C . TRP A 1 95 ? -0.402 -2.65 -21.266 1 80.69 95 TRP A C 1
ATOM 765 O O . TRP A 1 95 ? -0.572 -1.498 -20.859 1 80.69 95 TRP A O 1
ATOM 775 N N . ASN A 1 96 ? -1.227 -3.57 -20.969 1 83.31 96 ASN A N 1
ATOM 776 C CA . ASN A 1 96 ? -2.408 -3.295 -20.156 1 83.31 96 ASN A CA 1
ATOM 777 C C . ASN A 1 96 ? -2.031 -2.934 -18.719 1 83.31 96 ASN A C 1
ATOM 779 O O . ASN A 1 96 ? -2.717 -2.139 -18.078 1 83.31 96 ASN A O 1
ATOM 783 N N . HIS A 1 97 ? -0.958 -3.512 -18.297 1 77.94 97 HIS A N 1
ATOM 784 C CA . HIS A 1 97 ? -0.503 -3.17 -16.953 1 77.94 97 HIS A CA 1
ATOM 785 C C . HIS A 1 97 ? -0.007 -1.729 -16.891 1 77.94 97 HIS A C 1
ATOM 787 O O . HIS A 1 97 ? -0.346 -0.993 -15.953 1 77.94 97 HIS A O 1
ATOM 793 N N . ILE A 1 98 ? 0.621 -1.342 -17.906 1 78.94 98 ILE A N 1
ATOM 794 C CA . ILE A 1 98 ? 1.181 0.004 -17.953 1 78.94 98 ILE A CA 1
ATOM 795 C C . ILE A 1 98 ? 0.054 1.028 -18.062 1 78.94 98 ILE A C 1
ATOM 797 O O . ILE A 1 98 ? 0.058 2.043 -17.375 1 78.94 98 ILE A O 1
ATOM 801 N N . LEU A 1 99 ? -0.836 0.634 -18.828 1 79.69 99 LEU A N 1
ATOM 802 C CA . LEU A 1 99 ? -1.977 1.525 -19.016 1 79.69 99 LEU A CA 1
ATOM 803 C C . LEU A 1 99 ? -2.793 1.636 -17.734 1 79.69 99 LEU A C 1
ATOM 805 O O . LEU A 1 99 ? -3.23 2.727 -17.359 1 79.69 99 LEU A O 1
ATOM 809 N N . GLY A 1 100 ? -2.986 0.538 -17.109 1 78.56 100 GLY A N 1
ATOM 810 C CA . GLY A 1 100 ? -3.709 0.546 -15.852 1 78.56 100 GLY A CA 1
ATOM 811 C C . GLY A 1 100 ? -3.014 1.354 -14.773 1 78.56 100 GLY A C 1
ATOM 812 O O . GLY A 1 100 ? -3.646 2.162 -14.094 1 78.56 100 GLY A O 1
ATOM 813 N N . PHE A 1 101 ? -1.788 1.24 -14.766 1 80.81 101 PHE A N 1
ATOM 814 C CA . PHE A 1 101 ? -1.022 1.97 -13.758 1 80.81 101 PHE A CA 1
ATOM 815 C C . PHE A 1 101 ? -1.012 3.463 -14.062 1 80.81 101 PHE A C 1
ATOM 817 O O . PHE A 1 101 ? -1.06 4.289 -13.148 1 80.81 101 PHE A O 1
ATOM 824 N N . ALA A 1 102 ? -1.013 3.789 -15.273 1 81 102 ALA A N 1
ATOM 825 C CA . ALA A 1 102 ? -1.113 5.188 -15.68 1 81 102 ALA A CA 1
ATOM 826 C C . ALA A 1 102 ? -2.461 5.781 -15.281 1 81 102 ALA A C 1
ATOM 828 O O . ALA A 1 102 ? -2.537 6.941 -14.867 1 81 102 ALA A O 1
ATOM 829 N N . LEU A 1 103 ? -3.453 4.977 -15.406 1 79.62 103 LEU A N 1
ATOM 830 C CA . LEU A 1 103 ? -4.785 5.418 -15.016 1 79.62 103 LEU A CA 1
ATOM 831 C C . LEU A 1 103 ? -4.863 5.645 -13.508 1 79.62 103 LEU A C 1
ATOM 833 O O . LEU A 1 103 ? -5.539 6.566 -13.047 1 79.62 103 LEU A O 1
ATOM 837 N N . ILE A 1 104 ? -4.176 4.797 -12.812 1 73.94 104 ILE A N 1
ATOM 838 C CA . ILE A 1 104 ? -4.156 4.984 -11.359 1 73.94 104 ILE A CA 1
ATOM 839 C C . ILE A 1 104 ? -3.447 6.293 -11.023 1 73.94 104 ILE A C 1
ATOM 841 O O . ILE A 1 104 ? -3.9 7.043 -10.148 1 73.94 104 ILE A O 1
ATOM 845 N N . VAL A 1 105 ? -2.428 6.641 -11.758 1 72.5 105 VAL A N 1
ATOM 846 C CA . VAL A 1 105 ? -1.712 7.898 -11.578 1 72.5 105 VAL A CA 1
ATOM 847 C C . VAL A 1 105 ? -2.623 9.07 -11.938 1 72.5 105 VAL A C 1
ATOM 849 O O . VAL A 1 105 ? -2.645 10.086 -11.234 1 72.5 105 VAL A O 1
ATOM 852 N N . LEU A 1 106 ? -3.311 8.883 -13.008 1 77.81 106 LEU A N 1
ATOM 853 C CA . LEU A 1 106 ? -4.266 9.914 -13.406 1 77.81 106 LEU A CA 1
ATOM 854 C C . LEU A 1 106 ? -5.316 10.125 -12.32 1 77.81 106 LEU A C 1
ATOM 856 O O . LEU A 1 106 ? -5.688 11.266 -12.023 1 77.81 106 LEU A O 1
ATOM 860 N N . ALA A 1 107 ? -5.758 9.078 -11.773 1 73.19 107 ALA A N 1
ATOM 861 C CA . ALA A 1 107 ? -6.707 9.156 -10.672 1 73.19 107 ALA A CA 1
ATOM 862 C C . ALA A 1 107 ? -6.129 9.945 -9.5 1 73.19 107 ALA A C 1
ATOM 864 O O . ALA A 1 107 ? -6.812 10.781 -8.906 1 73.19 107 ALA A O 1
ATOM 865 N N . ALA A 1 108 ? -4.926 9.711 -9.195 1 64.5 108 ALA A N 1
ATOM 866 C CA . ALA A 1 108 ? -4.23 10.453 -8.148 1 64.5 108 ALA A CA 1
ATOM 867 C C . ALA A 1 108 ? -4.215 11.945 -8.453 1 64.5 108 ALA A C 1
ATOM 869 O O . ALA A 1 108 ? -4.449 12.773 -7.562 1 64.5 108 ALA A O 1
ATOM 870 N N . TRP A 1 109 ? -3.898 12.273 -9.688 1 72.44 109 TRP A N 1
ATOM 871 C CA . TRP A 1 109 ? -3.855 13.672 -10.109 1 72.44 109 TRP A CA 1
ATOM 872 C C . TRP A 1 109 ? -5.207 14.344 -9.906 1 72.44 109 TRP A C 1
ATOM 874 O O . TRP A 1 109 ? -5.281 15.484 -9.445 1 72.44 109 TRP A O 1
ATOM 884 N N . VAL A 1 110 ? -6.219 13.656 -10.195 1 74.62 110 VAL A N 1
ATOM 885 C CA . VAL A 1 110 ? -7.566 14.188 -10.047 1 74.62 110 VAL A CA 1
ATOM 886 C C . VAL A 1 110 ? -7.883 14.398 -8.562 1 74.62 110 VAL A C 1
ATOM 888 O O . VAL A 1 110 ? -8.523 15.383 -8.195 1 74.62 110 VAL A O 1
ATOM 891 N N . ILE A 1 111 ? -7.41 13.586 -7.773 1 68.5 111 ILE A N 1
ATOM 892 C CA . ILE A 1 111 ? -7.668 13.648 -6.34 1 68.5 111 ILE A CA 1
ATOM 893 C C . ILE A 1 111 ? -6.984 14.875 -5.746 1 68.5 111 ILE A C 1
ATOM 895 O O . ILE A 1 111 ? -7.535 15.531 -4.859 1 68.5 111 ILE A O 1
ATOM 899 N N . PHE A 1 112 ? -5.902 15.305 -6.266 1 65.31 112 PHE A N 1
ATOM 900 C CA . PHE A 1 112 ? -5.133 16.422 -5.75 1 65.31 112 PHE A CA 1
ATOM 901 C C . PHE A 1 112 ? -5.668 17.75 -6.293 1 65.31 112 PHE A C 1
ATOM 903 O O . PHE A 1 112 ? -5.363 18.812 -5.758 1 65.31 112 PHE A O 1
ATOM 910 N N . LYS A 1 113 ? -6.293 17.562 -7.352 1 63.56 113 LYS A N 1
ATOM 911 C CA . LYS A 1 113 ? -6.75 18.812 -7.953 1 63.56 113 LYS A CA 1
ATOM 912 C C . LYS A 1 113 ? -7.809 19.484 -7.082 1 63.56 113 LYS A C 1
ATOM 914 O O . LYS A 1 113 ? -8.742 18.828 -6.617 1 63.56 113 LYS A O 1
ATOM 919 N N . GLU A 1 114 ? -7.441 20.703 -6.492 1 58.5 114 GLU A N 1
ATOM 920 C CA . GLU A 1 114 ? -8.383 21.562 -5.758 1 58.5 114 GLU A CA 1
ATOM 921 C C . GLU A 1 114 ? -9.43 22.156 -6.691 1 58.5 114 GLU A C 1
ATOM 923 O O . GLU A 1 114 ? -9.094 22.734 -7.73 1 58.5 114 GLU A O 1
ATOM 928 N N . TRP A 1 115 ? -10.461 21.344 -6.891 1 50.22 115 TRP A N 1
ATOM 929 C CA . TRP A 1 115 ? -11.453 22.109 -7.645 1 50.22 115 TRP A CA 1
ATOM 930 C C . TRP A 1 115 ? -12.305 22.969 -6.711 1 50.22 115 TRP A C 1
ATOM 932 O O . TRP A 1 115 ? -12.492 22.625 -5.543 1 50.22 115 TRP A O 1
ATOM 942 N N . MET B 1 1 ? -15.969 -26.859 1.924 1 46.47 1 MET B N 1
ATOM 943 C CA . MET B 1 1 ? -16.312 -25.969 0.818 1 46.47 1 MET B CA 1
ATOM 944 C C . MET B 1 1 ? -15.219 -24.922 0.618 1 46.47 1 MET B C 1
ATOM 946 O O . MET B 1 1 ? -14.938 -24.141 1.522 1 46.47 1 MET B O 1
ATOM 950 N N . GLN B 1 2 ? -14.133 -25.156 -0.231 1 69.38 2 GLN B N 1
ATOM 951 C CA . GLN B 1 2 ? -12.844 -24.469 -0.257 1 69.38 2 GLN B CA 1
ATOM 952 C C . GLN B 1 2 ? -13 -23.031 -0.729 1 69.38 2 GLN B C 1
ATOM 954 O O . GLN B 1 2 ? -13.656 -22.766 -1.742 1 69.38 2 GLN B O 1
ATOM 959 N N . ILE B 1 3 ? -13.086 -22.094 0.124 1 83.69 3 ILE B N 1
ATOM 960 C CA . ILE B 1 3 ? -13.266 -20.688 -0.225 1 83.69 3 ILE B CA 1
ATOM 961 C C . ILE B 1 3 ? -12.477 -20.359 -1.49 1 83.69 3 ILE B C 1
ATOM 963 O O . ILE B 1 3 ? -11.305 -20.719 -1.602 1 83.69 3 ILE B O 1
ATOM 967 N N . PRO B 1 4 ? -13.305 -19.875 -2.453 1 93.56 4 PRO B N 1
ATOM 968 C CA . PRO B 1 4 ? -12.594 -19.547 -3.689 1 93.56 4 PRO B CA 1
ATOM 969 C C . PRO B 1 4 ? -11.367 -18.672 -3.449 1 93.56 4 PRO B C 1
ATOM 971 O O . PRO B 1 4 ? -11.383 -17.812 -2.564 1 93.56 4 PRO B O 1
ATOM 974 N N . VAL B 1 5 ? -10.32 -18.891 -4.188 1 94.19 5 VAL B N 1
ATOM 975 C CA . VAL B 1 5 ? -9.023 -18.234 -4.043 1 94.19 5 VAL B CA 1
ATOM 976 C C . VAL B 1 5 ? -9.195 -16.719 -4.082 1 94.19 5 VAL B C 1
ATOM 978 O O . VAL B 1 5 ? -8.688 -16.016 -3.209 1 94.19 5 VAL B O 1
ATOM 981 N N . PRO B 1 6 ? -9.977 -16.141 -5.059 1 93.38 6 PRO B N 1
ATOM 982 C CA . PRO B 1 6 ? -10.109 -14.68 -5.109 1 93.38 6 PRO B CA 1
ATOM 983 C C . PRO B 1 6 ? -10.789 -14.102 -3.869 1 93.38 6 PRO B C 1
ATOM 985 O O . PRO B 1 6 ? -10.422 -13.023 -3.402 1 93.38 6 PRO B O 1
ATOM 988 N N . LEU B 1 7 ? -11.688 -14.82 -3.352 1 94.44 7 LEU B N 1
ATOM 989 C CA . LEU B 1 7 ? -12.414 -14.328 -2.186 1 94.44 7 LEU B CA 1
ATOM 990 C C . LEU B 1 7 ? -11.516 -14.32 -0.953 1 94.44 7 LEU B C 1
ATOM 992 O O . LEU B 1 7 ? -11.516 -13.352 -0.189 1 94.44 7 LEU B O 1
ATOM 996 N N . VAL B 1 8 ? -10.812 -15.359 -0.757 1 96.44 8 VAL B N 1
ATOM 997 C CA . VAL B 1 8 ? -9.906 -15.445 0.384 1 96.44 8 VAL B CA 1
ATOM 998 C C . VAL B 1 8 ? -8.805 -14.391 0.254 1 96.44 8 VAL B C 1
ATOM 1000 O O . VAL B 1 8 ? -8.477 -13.711 1.225 1 96.44 8 VAL B O 1
ATOM 1003 N N . THR B 1 9 ? -8.281 -14.227 -0.934 1 97.19 9 THR B N 1
ATOM 1004 C CA . THR B 1 9 ? -7.207 -13.273 -1.188 1 97.19 9 THR B CA 1
ATOM 1005 C C . THR B 1 9 ? -7.672 -11.852 -0.905 1 97.19 9 THR B C 1
ATOM 1007 O O . THR B 1 9 ? -7.027 -11.117 -0.147 1 97.19 9 THR B O 1
ATOM 1010 N N . VAL B 1 10 ? -8.812 -11.523 -1.423 1 94.94 10 VAL B N 1
ATOM 1011 C CA . VAL B 1 10 ? -9.336 -10.172 -1.268 1 94.94 10 VAL B CA 1
ATOM 1012 C C . VAL B 1 10 ? -9.688 -9.922 0.197 1 94.94 10 VAL B C 1
ATOM 1014 O O . VAL B 1 10 ? -9.422 -8.836 0.726 1 94.94 10 VAL B O 1
ATOM 1017 N N . GLY B 1 11 ? -10.297 -10.914 0.785 1 97.44 11 GLY B N 1
ATOM 1018 C CA . GLY B 1 11 ? -10.641 -10.781 2.191 1 97.44 11 GLY B CA 1
ATOM 1019 C C . GLY B 1 11 ? -9.438 -10.562 3.084 1 97.44 11 GLY B C 1
ATOM 1020 O O . GLY B 1 11 ? -9.43 -9.664 3.926 1 97.44 11 GLY B O 1
ATOM 1021 N N . LEU B 1 12 ? -8.375 -11.336 2.908 1 98.12 12 LEU B N 1
ATOM 1022 C CA . LEU B 1 12 ? -7.156 -11.219 3.701 1 98.12 12 LEU B CA 1
ATOM 1023 C C . LEU B 1 12 ? -6.453 -9.891 3.42 1 98.12 12 LEU B C 1
ATOM 1025 O O . LEU B 1 12 ? -5.98 -9.227 4.344 1 98.12 12 LEU B O 1
ATOM 1029 N N . LEU B 1 13 ? -6.41 -9.484 2.164 1 97.56 13 LEU B N 1
ATOM 1030 C CA . LEU B 1 13 ? -5.766 -8.227 1.798 1 97.56 13 LEU B CA 1
ATOM 1031 C C . LEU B 1 13 ? -6.516 -7.043 2.396 1 97.56 13 LEU B C 1
ATOM 1033 O O . LEU B 1 13 ? -5.898 -6.062 2.816 1 97.56 13 LEU B O 1
ATOM 1037 N N . THR B 1 14 ? -7.82 -7.184 2.428 1 96.75 14 THR B N 1
ATOM 1038 C CA . THR B 1 14 ? -8.625 -6.098 2.986 1 96.75 14 THR B CA 1
ATOM 1039 C C . THR B 1 14 ? -8.352 -5.941 4.48 1 96.75 14 THR B C 1
ATOM 1041 O O . THR B 1 14 ? -8.086 -4.832 4.953 1 96.75 14 THR B O 1
ATOM 1044 N N . LEU B 1 15 ? -8.406 -7.027 5.152 1 97.81 15 LEU B N 1
ATOM 1045 C CA . LEU B 1 15 ? -8.141 -6.988 6.586 1 97.81 15 LEU B CA 1
ATOM 1046 C C . LEU B 1 15 ? -6.711 -6.52 6.863 1 97.81 15 LEU B C 1
ATOM 1048 O O . LEU B 1 15 ? -6.484 -5.715 7.77 1 97.81 15 LEU B O 1
ATOM 1052 N N . SER B 1 16 ? -5.746 -6.992 6.059 1 98.19 16 SER B N 1
ATOM 1053 C CA . SER B 1 16 ? -4.355 -6.574 6.188 1 98.19 16 SER B CA 1
ATOM 1054 C C . SER B 1 16 ? -4.207 -5.07 5.961 1 98.19 16 SER B C 1
ATOM 1056 O O . SER B 1 16 ? -3.441 -4.406 6.66 1 98.19 16 SER B O 1
ATOM 1058 N N . ASN B 1 17 ? -4.957 -4.586 5.031 1 97.44 17 ASN B N 1
ATOM 1059 C CA . ASN B 1 17 ? -4.859 -3.174 4.68 1 97.44 17 ASN B CA 1
ATOM 1060 C C . ASN B 1 17 ? -5.406 -2.281 5.789 1 97.44 17 ASN B C 1
ATOM 1062 O O . ASN B 1 17 ? -4.938 -1.157 5.977 1 97.44 17 ASN B O 1
ATOM 1066 N N . ILE B 1 18 ? -6.375 -2.76 6.488 1 97 18 ILE B N 1
ATOM 1067 C CA . ILE B 1 18 ? -6.895 -2 7.621 1 97 18 ILE B CA 1
ATOM 1068 C C . ILE B 1 18 ? -5.789 -1.791 8.656 1 97 18 ILE B C 1
ATOM 1070 O O . ILE B 1 18 ? -5.562 -0.667 9.109 1 97 18 ILE B O 1
ATOM 1074 N N . PHE B 1 19 ? -5.059 -2.812 8.969 1 97.75 19 PHE B N 1
ATOM 1075 C CA . PHE B 1 19 ? -3.938 -2.711 9.898 1 97.75 19 PHE B CA 1
ATOM 1076 C C . PHE B 1 19 ? -2.85 -1.803 9.336 1 97.75 19 PHE B C 1
ATOM 1078 O O . PHE B 1 19 ? -2.281 -0.985 10.062 1 97.75 19 PHE B O 1
ATOM 1085 N N . MET B 1 20 ? -2.607 -1.903 8.047 1 97.75 20 MET B N 1
ATOM 1086 C CA . MET B 1 20 ? -1.576 -1.098 7.402 1 97.75 20 MET B CA 1
ATOM 1087 C C . MET B 1 20 ? -1.918 0.387 7.48 1 97.75 20 MET B C 1
ATOM 1089 O O . MET B 1 20 ? -1.057 1.21 7.793 1 97.75 20 MET B O 1
ATOM 1093 N N . THR B 1 21 ? -3.146 0.667 7.211 1 96.25 21 THR B N 1
ATOM 1094 C CA . THR B 1 21 ? -3.576 2.061 7.184 1 96.25 21 THR B CA 1
ATOM 1095 C C . THR B 1 21 ? -3.461 2.691 8.57 1 96.25 21 THR B C 1
ATOM 1097 O O . THR B 1 21 ? -2.963 3.811 8.703 1 96.25 21 THR B O 1
ATOM 1100 N N . PHE B 1 22 ? -3.852 1.929 9.57 1 96.5 22 PHE B N 1
ATOM 1101 C CA . PHE B 1 22 ? -3.725 2.445 10.922 1 96.5 22 PHE B CA 1
ATOM 1102 C C . PHE B 1 22 ? -2.26 2.576 11.32 1 96.5 22 PHE B C 1
ATOM 1104 O O . PHE B 1 22 ? -1.878 3.525 12.008 1 96.5 22 PHE B O 1
ATOM 1111 N N . ALA B 1 23 ? -1.498 1.688 10.875 1 96.62 23 ALA B N 1
ATOM 1112 C CA . ALA B 1 23 ? -0.074 1.737 11.203 1 96.62 23 ALA B CA 1
ATOM 1113 C C . ALA B 1 23 ? 0.603 2.92 10.508 1 96.62 23 ALA B C 1
ATOM 1115 O O . ALA B 1 23 ? 1.473 3.57 11.094 1 96.62 23 ALA B O 1
ATOM 1116 N N . TRP B 1 24 ? 0.198 3.213 9.281 1 96.12 24 TRP B N 1
ATOM 1117 C CA . TRP B 1 24 ? 0.843 4.254 8.484 1 96.12 24 TRP B CA 1
ATOM 1118 C C . TRP B 1 24 ? 0.328 5.633 8.875 1 96.12 24 TRP B C 1
ATOM 1120 O O . TRP B 1 24 ? 1.091 6.602 8.898 1 96.12 24 TRP B O 1
ATOM 1130 N N . TYR B 1 25 ? -0.959 5.707 9.234 1 94.44 25 TYR B N 1
ATOM 1131 C CA . TYR B 1 25 ? -1.555 7.039 9.266 1 94.44 25 TYR B CA 1
ATOM 1132 C C . TYR B 1 25 ? -2.244 7.293 10.602 1 94.44 25 TYR B C 1
ATOM 1134 O O . TYR B 1 25 ? -2.596 8.43 10.914 1 94.44 25 TYR B O 1
ATOM 1142 N N . GLY B 1 26 ? -2.457 6.289 11.367 1 93.5 26 GLY B N 1
ATOM 1143 C CA . GLY B 1 26 ? -3.213 6.438 12.602 1 93.5 26 GLY B CA 1
ATOM 1144 C C . GLY B 1 26 ? -2.602 7.445 13.562 1 93.5 26 GLY B C 1
ATOM 1145 O O . GLY B 1 26 ? -3.322 8.164 14.25 1 93.5 26 GLY B O 1
ATOM 1146 N N . HIS B 1 27 ? -1.321 7.582 13.547 1 92.38 27 HIS B N 1
ATOM 1147 C CA . HIS B 1 27 ? -0.604 8.438 14.484 1 92.38 27 HIS B CA 1
ATOM 1148 C C . HIS B 1 27 ? -0.692 9.906 14.078 1 92.38 27 HIS B C 1
ATOM 1150 O O . HIS B 1 27 ? -0.311 10.789 14.844 1 92.38 27 HIS B O 1
ATOM 1156 N N . LEU B 1 28 ? -1.169 10.219 12.914 1 90.88 28 LEU B N 1
ATOM 1157 C CA . LEU B 1 28 ? -1.244 11.594 12.438 1 90.88 28 LEU B CA 1
ATOM 1158 C C . LEU B 1 28 ? -2.262 12.398 13.242 1 90.88 28 LEU B C 1
ATOM 1160 O O . LEU B 1 28 ? -2.238 13.625 13.234 1 90.88 28 LEU B O 1
ATOM 1164 N N . ARG B 1 29 ? -3.021 11.648 13.953 1 88.69 29 ARG B N 1
ATOM 1165 C CA . ARG B 1 29 ? -3.963 12.32 14.844 1 88.69 29 ARG B CA 1
ATOM 1166 C C . ARG B 1 29 ? -3.283 12.75 16.141 1 88.69 29 ARG B C 1
ATOM 1168 O O . ARG B 1 29 ? -3.799 13.602 16.875 1 88.69 29 ARG B O 1
ATOM 1175 N N . TYR B 1 30 ? -2.191 12.156 16.406 1 86.44 30 TYR B N 1
ATOM 1176 C CA . TYR B 1 30 ? -1.451 12.438 17.641 1 86.44 30 TYR B CA 1
ATOM 1177 C C . TYR B 1 30 ? -0.061 12.977 17.312 1 86.44 30 TYR B C 1
ATOM 1179 O O . TYR B 1 30 ? 0.943 12.312 17.578 1 86.44 30 TYR B O 1
ATOM 1187 N N . LYS B 1 31 ? 0.024 14.094 16.969 1 80.44 31 LYS B N 1
ATOM 1188 C CA . LYS B 1 31 ? 1.251 14.711 16.469 1 80.44 31 LYS B CA 1
ATOM 1189 C C . LYS B 1 31 ? 2.268 14.898 17.594 1 80.44 31 LYS B C 1
ATOM 1191 O O . LYS B 1 31 ? 3.473 14.953 17.344 1 80.44 31 LYS B O 1
ATOM 1196 N N . GLY B 1 32 ? 1.817 14.781 18.734 1 87.44 32 GLY B N 1
ATOM 1197 C CA . GLY B 1 32 ? 2.705 15.031 19.859 1 87.44 32 GLY B CA 1
ATOM 1198 C C . GLY B 1 32 ? 3.365 13.773 20.391 1 87.44 32 GLY B C 1
ATOM 1199 O O . GLY B 1 32 ? 4.281 13.844 21.203 1 87.44 32 GLY B O 1
ATOM 1200 N N . ALA B 1 33 ? 2.971 12.672 19.906 1 89.5 33 ALA B N 1
ATOM 1201 C CA . ALA B 1 33 ? 3.535 11.406 20.391 1 89.5 33 ALA B CA 1
ATOM 1202 C C . ALA B 1 33 ? 4.988 11.258 19.953 1 89.5 33 ALA B C 1
ATOM 1204 O O . ALA B 1 33 ? 5.348 11.625 18.828 1 89.5 33 ALA B O 1
ATOM 1205 N N . ALA B 1 34 ? 5.73 10.758 20.844 1 94.88 34 ALA B N 1
ATOM 1206 C CA . ALA B 1 34 ? 7.152 10.57 20.578 1 94.88 34 ALA B CA 1
ATOM 1207 C C . ALA B 1 34 ? 7.367 9.672 19.359 1 94.88 34 ALA B C 1
ATOM 1209 O O . ALA B 1 34 ? 6.758 8.609 19.25 1 94.88 34 ALA B O 1
ATOM 1210 N N . LEU B 1 35 ? 8.211 10.031 18.516 1 94.69 35 LEU B N 1
ATOM 1211 C CA . LEU B 1 35 ? 8.43 9.375 17.219 1 94.69 35 LEU B CA 1
ATOM 1212 C C . LEU B 1 35 ? 8.867 7.926 17.422 1 94.69 35 LEU B C 1
ATOM 1214 O O . LEU B 1 35 ? 8.312 7.016 16.797 1 94.69 35 LEU B O 1
ATOM 1218 N N . PRO B 1 36 ? 9.82 7.617 18.312 1 95.75 36 PRO B N 1
ATOM 1219 C CA . PRO B 1 36 ? 10.234 6.219 18.453 1 95.75 36 PRO B CA 1
ATOM 1220 C C . PRO B 1 36 ? 9.094 5.316 18.938 1 95.75 36 PRO B C 1
ATOM 1222 O O . PRO B 1 36 ? 9.008 4.16 18.516 1 95.75 36 PRO B O 1
ATOM 1225 N N . LEU B 1 37 ? 8.258 5.871 19.734 1 95.69 37 LEU B N 1
ATOM 1226 C CA . LEU B 1 37 ? 7.121 5.094 20.203 1 95.69 37 LEU B CA 1
ATOM 1227 C C . LEU B 1 37 ? 6.141 4.816 19.062 1 95.69 37 LEU B C 1
ATOM 1229 O O . LEU B 1 37 ? 5.602 3.713 18.969 1 95.69 37 LEU B O 1
ATOM 1233 N N . VAL B 1 38 ? 5.93 5.824 18.281 1 95.88 38 VAL B N 1
ATOM 1234 C CA . VAL B 1 38 ? 5.008 5.684 17.172 1 95.88 38 VAL B CA 1
ATOM 1235 C C . VAL B 1 38 ? 5.555 4.656 16.172 1 95.88 38 VAL B C 1
ATOM 1237 O O . VAL B 1 38 ? 4.809 3.805 15.68 1 95.88 38 VAL B O 1
ATOM 1240 N N . ILE B 1 39 ? 6.809 4.715 15.953 1 97.31 39 ILE B N 1
ATOM 1241 C CA . ILE B 1 39 ? 7.434 3.785 15.023 1 97.31 39 ILE B CA 1
ATOM 1242 C C . ILE B 1 39 ? 7.281 2.355 15.539 1 97.31 39 ILE B C 1
ATOM 1244 O O . ILE B 1 39 ? 6.859 1.465 14.797 1 97.31 39 ILE B O 1
ATOM 1248 N N . LEU B 1 40 ? 7.562 2.154 16.812 1 97.38 40 LEU B N 1
ATOM 1249 C CA . LEU B 1 40 ? 7.504 0.818 17.391 1 97.38 40 LEU B CA 1
ATOM 1250 C C . LEU B 1 40 ? 6.07 0.308 17.438 1 97.38 40 LEU B C 1
ATOM 1252 O O . LEU B 1 40 ? 5.812 -0.867 17.156 1 97.38 40 LEU B O 1
ATOM 1256 N N . THR B 1 41 ? 5.156 1.18 17.797 1 96.81 41 THR B N 1
ATOM 1257 C CA . THR B 1 41 ? 3.754 0.788 17.844 1 96.81 41 THR B CA 1
ATOM 1258 C C . THR B 1 41 ? 3.238 0.454 16.453 1 96.81 41 THR B C 1
ATOM 1260 O O . THR B 1 41 ? 2.527 -0.537 16.266 1 96.81 41 THR B O 1
ATOM 1263 N N . SER B 1 42 ? 3.605 1.249 15.477 1 97.75 42 SER B N 1
ATOM 1264 C CA . SER B 1 42 ? 3.201 1.007 14.094 1 97.75 42 SER B CA 1
ATOM 1265 C C . SER B 1 42 ? 3.768 -0.309 13.57 1 97.75 42 SER B C 1
ATOM 1267 O O . SER B 1 42 ? 3.055 -1.094 12.945 1 97.75 42 SER B O 1
ATOM 1269 N N . TRP B 1 43 ? 4.984 -0.505 13.906 1 97.38 43 TRP B N 1
ATOM 1270 C CA . TRP B 1 43 ? 5.613 -1.76 13.508 1 97.38 43 TRP B CA 1
ATOM 1271 C C . TRP B 1 43 ? 4.957 -2.943 14.211 1 97.38 43 TRP B C 1
ATOM 1273 O O . TRP B 1 43 ? 4.793 -4.012 13.617 1 97.38 43 TRP B O 1
ATOM 1283 N N . GLY B 1 44 ? 4.617 -2.756 15.484 1 97.75 44 GLY B N 1
ATOM 1284 C CA . GLY B 1 44 ? 3.875 -3.789 16.188 1 97.75 44 GLY B CA 1
ATOM 1285 C C . GLY B 1 44 ? 2.549 -4.121 15.531 1 97.75 44 GLY B C 1
ATOM 1286 O O . GLY B 1 44 ? 2.207 -5.297 15.367 1 97.75 44 GLY B O 1
ATOM 1287 N N . ILE B 1 45 ? 1.835 -3.117 15.109 1 97.38 45 ILE B N 1
ATOM 1288 C CA . ILE B 1 45 ? 0.558 -3.289 14.43 1 97.38 45 ILE B CA 1
ATOM 1289 C C . ILE B 1 45 ? 0.78 -3.994 13.094 1 97.38 45 ILE B C 1
ATOM 1291 O O . ILE B 1 45 ? -0.041 -4.812 12.672 1 97.38 45 ILE B O 1
ATOM 1295 N N . ALA B 1 46 ? 1.906 -3.707 12.5 1 97.06 46 ALA B N 1
ATOM 1296 C CA . ALA B 1 46 ? 2.221 -4.27 11.195 1 97.06 46 ALA B CA 1
ATOM 1297 C C . ALA B 1 46 ? 2.391 -5.785 11.273 1 97.06 46 ALA B C 1
ATOM 1299 O O . ALA B 1 46 ? 2.305 -6.48 10.258 1 97.06 46 ALA B O 1
ATOM 1300 N N . PHE B 1 47 ? 2.654 -6.309 12.484 1 98.31 47 PHE B N 1
ATOM 1301 C CA . PHE B 1 47 ? 2.744 -7.754 12.633 1 98.31 47 PHE B CA 1
ATOM 1302 C C . PHE B 1 47 ? 1.448 -8.43 12.195 1 98.31 47 PHE B C 1
ATOM 1304 O O . PHE B 1 47 ? 1.475 -9.422 11.469 1 98.31 47 PHE B O 1
ATOM 1311 N N . PHE B 1 48 ? 0.349 -7.895 12.602 1 97.88 48 PHE B N 1
ATOM 1312 C CA . PHE B 1 48 ? -0.953 -8.445 12.242 1 97.88 48 PHE B CA 1
ATOM 1313 C C . PHE B 1 48 ? -1.232 -8.234 10.758 1 97.88 48 PHE B C 1
ATOM 1315 O O . PHE B 1 48 ? -1.893 -9.062 10.125 1 97.88 48 PHE B O 1
ATOM 1322 N N . GLU B 1 49 ? -0.764 -7.133 10.18 1 97.75 49 GLU B N 1
ATOM 1323 C CA . GLU B 1 49 ? -0.83 -6.918 8.734 1 97.75 49 GLU B CA 1
ATOM 1324 C C . GLU B 1 49 ? -0.145 -8.055 7.977 1 97.75 49 GLU B C 1
ATOM 1326 O O . GLU B 1 49 ? -0.731 -8.641 7.066 1 97.75 49 GLU B O 1
ATOM 1331 N N . TYR B 1 50 ? 1.049 -8.406 8.469 1 97.75 50 TYR B N 1
ATOM 1332 C CA . TYR B 1 50 ? 1.867 -9.344 7.707 1 97.75 50 TYR B CA 1
ATOM 1333 C C . TYR B 1 50 ? 1.403 -10.781 7.934 1 97.75 50 TYR B C 1
ATOM 1335 O O . TYR B 1 50 ? 1.612 -11.648 7.078 1 97.75 50 TYR B O 1
ATOM 1343 N N . LEU B 1 51 ? 0.736 -11.055 9.07 1 97.81 51 LEU B N 1
ATOM 1344 C CA . LEU B 1 51 ? 0.094 -12.344 9.305 1 97.81 51 LEU B CA 1
ATOM 1345 C C . LEU B 1 51 ? -0.978 -12.617 8.25 1 97.81 51 LEU B C 1
ATOM 1347 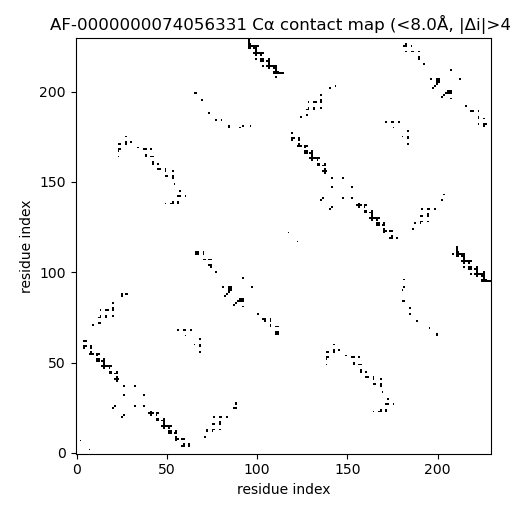O O . LEU B 1 51 ? -1.263 -13.773 7.938 1 97.81 51 LEU B O 1
ATOM 1351 N N . LEU B 1 52 ? -1.489 -11.547 7.672 1 98.31 52 LEU B N 1
ATOM 1352 C CA . LEU B 1 52 ? -2.582 -11.672 6.715 1 98.31 52 LEU B CA 1
ATOM 1353 C C . LEU B 1 52 ? -2.092 -11.414 5.293 1 98.31 52 LEU B C 1
ATOM 1355 O O . LEU B 1 52 ? -2.471 -12.133 4.363 1 98.31 52 LEU B O 1
ATOM 1359 N N . GLN B 1 53 ? -1.188 -10.445 5.168 1 97.69 53 GLN B N 1
ATOM 1360 C CA . GLN B 1 53 ? -0.704 -10 3.865 1 97.69 53 GLN B CA 1
ATOM 1361 C C . GLN B 1 53 ? 0.1 -11.094 3.17 1 97.69 53 GLN B C 1
ATOM 1363 O O . GLN B 1 53 ? -0.079 -11.336 1.975 1 97.69 53 GLN B O 1
ATOM 1368 N N . VAL B 1 54 ? 0.955 -11.766 3.893 1 97 54 VAL B N 1
ATOM 1369 C CA . VAL B 1 54 ? 1.861 -12.75 3.312 1 97 54 VAL B CA 1
ATOM 1370 C C . VAL B 1 54 ? 1.065 -13.953 2.811 1 97 54 VAL B C 1
ATOM 1372 O O . VAL B 1 54 ? 1.188 -14.344 1.649 1 97 54 VAL B O 1
ATOM 1375 N N . PRO B 1 55 ? 0.201 -14.516 3.648 1 96.94 55 PRO B N 1
ATOM 1376 C CA . PRO B 1 55 ? -0.605 -15.625 3.133 1 96.94 55 PRO B CA 1
ATOM 1377 C C . PRO B 1 55 ? -1.513 -15.203 1.978 1 96.94 55 PRO B C 1
ATOM 1379 O O . PRO B 1 55 ? -1.768 -16 1.07 1 96.94 55 PRO B O 1
ATOM 1382 N N . ALA B 1 56 ? -2.037 -14 1.979 1 97 56 ALA B N 1
ATOM 1383 C CA . ALA B 1 56 ? -2.891 -13.523 0.896 1 97 56 ALA B CA 1
ATOM 1384 C C . ALA B 1 56 ? -2.154 -13.547 -0.439 1 97 56 ALA B C 1
ATOM 1386 O O . ALA B 1 56 ? -2.68 -14.047 -1.436 1 97 56 ALA B O 1
ATOM 1387 N N . ASN B 1 57 ? -0.938 -13.102 -0.4 1 96.94 57 ASN B N 1
ATOM 1388 C CA . ASN B 1 57 ? -0.145 -13.055 -1.624 1 96.94 57 ASN B CA 1
ATOM 1389 C C . ASN B 1 57 ? 0.276 -14.453 -2.074 1 96.94 57 ASN B C 1
ATOM 1391 O O . ASN B 1 57 ? 0.318 -14.734 -3.273 1 96.94 57 ASN B O 1
ATOM 1395 N N . ARG B 1 58 ? 0.535 -15.266 -1.142 1 95.19 58 ARG B N 1
ATOM 1396 C CA . ARG B 1 58 ? 0.932 -16.625 -1.488 1 95.19 58 ARG B CA 1
ATOM 1397 C C . ARG B 1 58 ? -0.24 -17.406 -2.074 1 95.19 58 ARG B C 1
ATOM 1399 O O . ARG B 1 58 ? -0.073 -18.156 -3.039 1 95.19 58 ARG B O 1
ATOM 1406 N N . ILE B 1 59 ? -1.361 -17.234 -1.474 1 94.5 59 ILE B N 1
ATOM 1407 C CA . ILE B 1 59 ? -2.555 -17.922 -1.945 1 94.5 59 ILE B CA 1
ATOM 1408 C C . ILE B 1 59 ? -2.979 -17.359 -3.301 1 94.5 59 ILE B C 1
ATOM 1410 O O . ILE B 1 59 ? -3.367 -18.109 -4.199 1 94.5 59 ILE B O 1
ATOM 1414 N N . GLY B 1 60 ? -2.904 -16.109 -3.484 1 94.62 60 GLY B N 1
ATOM 1415 C CA . GLY B 1 60 ? -3.371 -15.445 -4.691 1 94.62 60 GLY B CA 1
ATOM 1416 C C . GLY B 1 60 ? -2.434 -15.625 -5.871 1 94.62 60 GLY B C 1
ATOM 1417 O O . GLY B 1 60 ? -2.871 -15.633 -7.023 1 94.62 60 GLY B O 1
ATOM 1418 N N . TYR B 1 61 ? -1.188 -15.656 -5.488 1 93.81 61 TYR B N 1
ATOM 1419 C CA . TYR B 1 61 ? -0.199 -15.75 -6.555 1 93.81 61 TYR B CA 1
ATOM 1420 C C . TYR B 1 61 ? -0.28 -17.094 -7.262 1 93.81 61 TYR B C 1
ATOM 1422 O O . TYR B 1 61 ? -0.229 -18.141 -6.613 1 93.81 61 TYR B O 1
ATOM 1430 N N . GLY B 1 62 ? -0.394 -17.188 -8.531 1 89.56 62 GLY B N 1
ATOM 1431 C CA . GLY B 1 62 ? -0.69 -18.375 -9.312 1 89.56 62 GLY B CA 1
ATOM 1432 C C . GLY B 1 62 ? -2.041 -18.312 -10 1 89.56 62 GLY B C 1
ATOM 1433 O O . GLY B 1 62 ? -2.154 -18.625 -11.188 1 89.56 62 GLY B O 1
ATOM 1434 N N . TYR B 1 63 ? -2.939 -17.969 -9.125 1 91.31 63 TYR B N 1
ATOM 1435 C CA . TYR B 1 63 ? -4.242 -17.672 -9.711 1 91.31 63 TYR B CA 1
ATOM 1436 C C . TYR B 1 63 ? -4.234 -16.328 -10.406 1 91.31 63 TYR B C 1
ATOM 1438 O O . TYR B 1 63 ? -4.781 -16.188 -11.508 1 91.31 63 TYR B O 1
ATOM 1446 N N . PHE B 1 64 ? -3.645 -15.352 -9.773 1 89.94 64 PHE B N 1
ATOM 1447 C CA . PHE B 1 64 ? -3.406 -14.016 -10.32 1 89.94 64 PHE B CA 1
ATOM 1448 C C . PHE B 1 64 ? -1.935 -13.836 -10.672 1 89.94 64 PHE B C 1
ATOM 1450 O O . PHE B 1 64 ? -1.065 -14.477 -10.086 1 89.94 64 PHE B O 1
ATOM 1457 N N . SER B 1 65 ? -1.716 -12.938 -11.578 1 89.75 65 SER B N 1
ATOM 1458 C CA . SER B 1 65 ? -0.349 -12.461 -11.766 1 89.75 65 SER B CA 1
ATOM 1459 C C . SER B 1 65 ? 0.048 -11.484 -10.664 1 89.75 65 SER B C 1
ATOM 1461 O O . SER B 1 65 ? -0.807 -11.008 -9.914 1 89.75 65 SER B O 1
ATOM 1463 N N . ALA B 1 66 ? 1.316 -11.219 -10.539 1 89.81 66 ALA B N 1
ATOM 1464 C CA . ALA B 1 66 ? 1.789 -10.234 -9.562 1 89.81 66 ALA B CA 1
ATOM 1465 C C . ALA B 1 66 ? 1.167 -8.867 -9.82 1 89.81 66 ALA B C 1
ATOM 1467 O O . ALA B 1 66 ? 0.772 -8.172 -8.883 1 89.81 66 ALA B O 1
ATOM 1468 N N . ALA B 1 67 ? 1.058 -8.523 -11.047 1 86.56 67 ALA B N 1
ATOM 1469 C CA . ALA B 1 67 ? 0.493 -7.234 -11.422 1 86.56 67 ALA B CA 1
ATOM 1470 C C . ALA B 1 67 ? -0.981 -7.145 -11.039 1 86.56 67 ALA B C 1
ATOM 1472 O O . ALA B 1 67 ? -1.449 -6.102 -10.586 1 86.56 67 ALA B O 1
ATOM 1473 N N . GLU B 1 68 ? -1.652 -8.188 -11.195 1 86.88 68 GLU B N 1
ATOM 1474 C CA . GLU B 1 68 ? -3.061 -8.227 -10.812 1 86.88 68 GLU B CA 1
ATOM 1475 C C . GLU B 1 68 ? -3.225 -8.133 -9.297 1 86.88 68 GLU B C 1
ATOM 1477 O O . GLU B 1 68 ? -4.109 -7.426 -8.812 1 86.88 68 GLU B O 1
ATOM 1482 N N . LEU B 1 69 ? -2.396 -8.852 -8.609 1 91 69 LEU B N 1
ATOM 1483 C CA . LEU B 1 69 ? -2.418 -8.781 -7.152 1 91 69 LEU B CA 1
ATOM 1484 C C . LEU B 1 69 ? -2.152 -7.355 -6.672 1 91 69 LEU B C 1
ATOM 1486 O O . LEU B 1 69 ? -2.834 -6.863 -5.773 1 91 69 LEU B O 1
ATOM 1490 N N . LYS B 1 70 ? -1.196 -6.73 -7.266 1 90.5 70 LYS B N 1
ATOM 1491 C CA . LYS B 1 70 ? -0.865 -5.352 -6.914 1 90.5 70 LYS B CA 1
ATOM 1492 C C . LYS B 1 70 ? -2.033 -4.414 -7.207 1 90.5 70 LYS B C 1
ATOM 1494 O O . LYS B 1 70 ? -2.299 -3.486 -6.441 1 90.5 70 LYS B O 1
ATOM 1499 N N . THR B 1 71 ? -2.676 -4.668 -8.25 1 86.75 71 THR B N 1
ATOM 1500 C CA . THR B 1 71 ? -3.822 -3.844 -8.625 1 86.75 71 THR B CA 1
ATOM 1501 C C . THR B 1 71 ? -4.949 -3.996 -7.602 1 86.75 71 THR B C 1
ATOM 1503 O O . THR B 1 71 ? -5.531 -3.004 -7.164 1 86.75 71 THR B O 1
ATOM 1506 N N . ILE B 1 72 ? -5.184 -5.188 -7.234 1 87.94 72 ILE B N 1
ATOM 1507 C CA . ILE B 1 72 ? -6.199 -5.453 -6.219 1 87.94 72 ILE B CA 1
ATOM 1508 C C . ILE B 1 72 ? -5.828 -4.746 -4.918 1 87.94 72 ILE B C 1
ATOM 1510 O O . ILE B 1 72 ? -6.664 -4.078 -4.305 1 87.94 72 ILE B O 1
ATOM 1514 N N . GLN B 1 73 ? -4.609 -4.871 -4.578 1 90.62 73 GLN B N 1
ATOM 1515 C CA . GLN B 1 73 ? -4.098 -4.234 -3.369 1 90.62 73 GLN B CA 1
ATOM 1516 C C . GLN B 1 73 ? -4.293 -2.721 -3.42 1 90.62 73 GLN B C 1
ATOM 1518 O O . GLN B 1 73 ? -4.652 -2.104 -2.416 1 90.62 73 GLN B O 1
ATOM 1523 N N . GLU B 1 74 ? -4.109 -2.123 -4.562 1 85.06 74 GLU B N 1
ATOM 1524 C CA . GLU B 1 74 ? -4.25 -0.678 -4.715 1 85.06 74 GLU B CA 1
ATOM 1525 C C . GLU B 1 74 ? -5.703 -0.245 -4.555 1 85.06 74 GLU B C 1
ATOM 1527 O O . GLU B 1 74 ? -5.988 0.769 -3.916 1 85.06 74 GLU B O 1
ATOM 1532 N N . VAL B 1 75 ? -6.531 -0.985 -5.141 1 84 75 VAL B N 1
ATOM 1533 C CA . VAL B 1 75 ? -7.953 -0.682 -5.039 1 84 75 VAL B CA 1
ATOM 1534 C C . VAL B 1 75 ? -8.398 -0.781 -3.582 1 84 75 VAL B C 1
ATOM 1536 O O . VAL B 1 75 ? -9.094 0.104 -3.08 1 84 75 VAL B O 1
ATOM 1539 N N . ILE B 1 76 ? -7.98 -1.762 -2.957 1 88.75 76 ILE B N 1
ATOM 1540 C CA . ILE B 1 76 ? -8.328 -1.973 -1.558 1 88.75 76 ILE B CA 1
ATOM 1541 C C . ILE B 1 76 ? -7.734 -0.858 -0.702 1 88.75 76 ILE B C 1
ATOM 1543 O O . ILE B 1 76 ? -8.422 -0.277 0.14 1 88.75 76 ILE B O 1
ATOM 1547 N N . SER B 1 77 ? -6.484 -0.614 -0.982 1 90.56 77 SER B N 1
ATOM 1548 C CA . SER B 1 77 ? -5.785 0.392 -0.19 1 90.56 77 SER B CA 1
ATOM 1549 C C . SER B 1 77 ? -6.469 1.75 -0.29 1 90.56 77 SER B C 1
ATOM 1551 O O . SER B 1 77 ? -6.629 2.445 0.716 1 90.56 77 SER B O 1
ATOM 1553 N N . LEU B 1 78 ? -6.879 2.088 -1.424 1 83.44 78 LEU B N 1
ATOM 1554 C CA . LEU B 1 78 ? -7.531 3.377 -1.612 1 83.44 78 LEU B CA 1
ATOM 1555 C C . LEU B 1 78 ? -8.914 3.389 -0.959 1 83.44 78 LEU B C 1
ATOM 1557 O O . LEU B 1 78 ? -9.297 4.379 -0.334 1 83.44 78 LEU B O 1
ATOM 1561 N N . SER B 1 79 ? -9.648 2.354 -1.106 1 84.31 79 SER B N 1
ATOM 1562 C CA . SER B 1 79 ? -10.977 2.258 -0.51 1 84.31 79 SER B CA 1
ATOM 1563 C C . SER B 1 79 ? -10.906 2.33 1.012 1 84.31 79 SER B C 1
ATOM 1565 O O . SER B 1 79 ? -11.648 3.094 1.637 1 84.31 79 SER B O 1
ATOM 1567 N N . VAL B 1 80 ? -10.031 1.576 1.521 1 90 80 VAL B N 1
ATOM 1568 C CA . VAL B 1 80 ? -9.859 1.551 2.969 1 90 80 VAL B CA 1
ATOM 1569 C C . VAL B 1 80 ? -9.383 2.916 3.459 1 90 80 VAL B C 1
ATOM 1571 O O . VAL B 1 80 ? -9.844 3.408 4.492 1 90 80 VAL B O 1
ATOM 1574 N N . PHE B 1 81 ? -8.562 3.51 2.711 1 88.88 81 PHE B N 1
ATOM 1575 C CA . PHE B 1 81 ? -8.055 4.82 3.1 1 88.88 81 PHE B CA 1
ATOM 1576 C C . PHE B 1 81 ? -9.164 5.859 3.102 1 88.88 81 PHE B C 1
ATOM 1578 O O . PHE B 1 81 ? -9.211 6.73 3.973 1 88.88 81 PHE B O 1
ATOM 1585 N N . MET B 1 82 ? -9.984 5.824 2.113 1 83 82 MET B N 1
ATOM 1586 C CA . MET B 1 82 ? -11.078 6.789 2.037 1 83 82 MET B CA 1
ATOM 1587 C C . MET B 1 82 ? -11.969 6.703 3.273 1 83 82 MET B C 1
ATOM 1589 O O . MET B 1 82 ? -12.367 7.727 3.83 1 83 82 MET B O 1
ATOM 1593 N N . LEU B 1 83 ? -12.312 5.559 3.658 1 86.5 83 LEU B N 1
ATOM 1594 C CA . LEU B 1 83 ? -13.109 5.359 4.863 1 86.5 83 LEU B CA 1
ATOM 1595 C C . LEU B 1 83 ? -12.344 5.805 6.105 1 86.5 83 LEU B C 1
ATOM 1597 O O . LEU B 1 83 ? -12.906 6.473 6.977 1 86.5 83 LEU B O 1
ATOM 1601 N N . PHE B 1 84 ? -11.117 5.469 6.145 1 90.12 84 PHE B N 1
ATOM 1602 C CA . PHE B 1 84 ? -10.25 5.852 7.25 1 90.12 84 PHE B CA 1
ATOM 1603 C C . PHE B 1 84 ? -10.117 7.367 7.34 1 90.12 84 PHE B C 1
ATOM 1605 O O . PHE B 1 84 ? -10.227 7.941 8.43 1 90.12 84 PHE B O 1
ATOM 1612 N N . SER B 1 85 ? -9.883 7.934 6.203 1 84.56 85 SER B N 1
ATOM 1613 C CA . SER B 1 85 ? -9.719 9.383 6.164 1 84.56 85 SER B CA 1
ATOM 1614 C C . SER B 1 85 ? -10.984 10.102 6.621 1 84.56 85 SER B C 1
ATOM 1616 O O . SER B 1 85 ? -10.914 11.078 7.367 1 84.56 85 SER B O 1
ATOM 1618 N N . THR B 1 86 ? -12.094 9.641 6.262 1 83.94 86 THR B N 1
ATOM 1619 C CA . THR B 1 86 ? -13.375 10.258 6.598 1 83.94 86 THR B CA 1
ATOM 1620 C C . THR B 1 86 ? -13.727 10.016 8.062 1 83.94 86 THR B C 1
ATOM 1622 O O . THR B 1 86 ? -14.078 10.953 8.781 1 83.94 86 THR B O 1
ATOM 1625 N N . PHE B 1 87 ? -13.477 8.812 8.547 1 89.56 87 PHE B N 1
ATOM 1626 C CA . PHE B 1 87 ? -14.008 8.453 9.859 1 89.56 87 PHE B CA 1
ATOM 1627 C C . PHE B 1 87 ? -12.945 8.617 10.938 1 89.56 87 PHE B C 1
ATOM 1629 O O . PHE B 1 87 ? -13.266 8.891 12.102 1 89.56 87 PHE B O 1
ATOM 1636 N N . TRP B 1 88 ? -11.734 8.469 10.594 1 87.38 88 TRP B N 1
ATOM 1637 C CA . TRP B 1 88 ? -10.68 8.531 11.602 1 87.38 88 TRP B CA 1
ATOM 1638 C C . TRP B 1 88 ? -10 9.891 11.594 1 87.3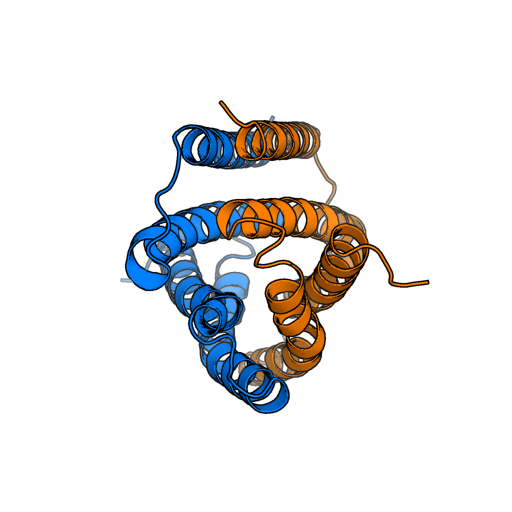8 88 TRP B C 1
ATOM 1640 O O . TRP B 1 88 ? -9.844 10.523 12.641 1 87.38 88 TRP B O 1
ATOM 1650 N N . LEU B 1 89 ? -9.711 10.414 10.398 1 86 89 LEU B N 1
ATOM 1651 C CA . LEU B 1 89 ? -8.984 11.672 10.297 1 86 89 LEU B CA 1
ATOM 1652 C C . LEU B 1 89 ? -9.945 12.852 10.188 1 86 89 LEU B C 1
ATOM 1654 O O . LEU B 1 89 ? -9.539 14 10.344 1 86 89 LEU B O 1
ATOM 1658 N N . HIS B 1 90 ? -11.242 12.523 9.898 1 85.81 90 HIS B N 1
ATOM 1659 C CA . HIS B 1 90 ? -12.297 13.531 9.766 1 85.81 90 HIS B CA 1
ATOM 1660 C C . HIS B 1 90 ? -11.984 14.516 8.648 1 85.81 90 HIS B C 1
ATOM 1662 O O . HIS B 1 90 ? -12.211 15.719 8.805 1 85.81 90 HIS B O 1
ATOM 1668 N N . GLU B 1 91 ? -11.352 14.078 7.707 1 80.38 91 GLU B N 1
ATOM 1669 C CA . GLU B 1 91 ? -11.117 14.859 6.5 1 80.38 91 GLU B CA 1
ATOM 1670 C C . GLU B 1 91 ? -12.148 14.531 5.422 1 80.38 91 GLU B C 1
ATOM 1672 O O . GLU B 1 91 ? -12.383 13.359 5.121 1 80.38 91 GLU B O 1
ATOM 1677 N N . SER B 1 92 ? -12.906 15.547 4.961 1 76 92 SER B N 1
ATOM 1678 C CA . SER B 1 92 ? -13.953 15.352 3.965 1 76 92 SER B CA 1
ATOM 1679 C C . SER B 1 92 ? -13.367 15.008 2.604 1 76 92 SER B C 1
ATOM 1681 O O . SER B 1 92 ? -12.297 15.5 2.236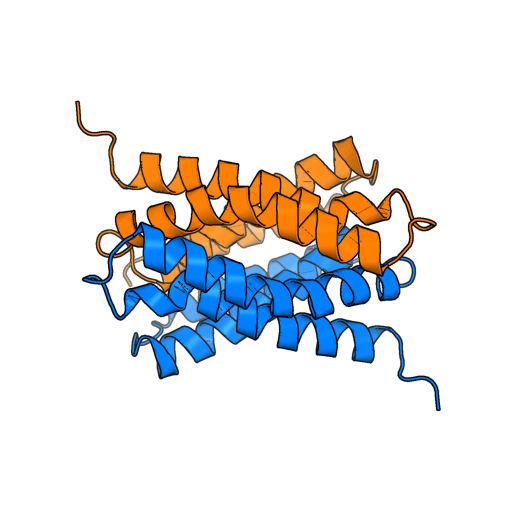 1 76 92 SER B O 1
ATOM 1683 N N . LEU B 1 93 ? -14 14.016 2.053 1 70.25 93 LEU B N 1
ATOM 1684 C CA . LEU B 1 93 ? -13.625 13.648 0.69 1 70.25 93 LEU B CA 1
ATOM 1685 C C . LEU B 1 93 ? -14.281 14.578 -0.323 1 70.25 93 LEU B C 1
ATOM 1687 O O . LEU B 1 93 ? -15.461 14.914 -0.192 1 70.25 93 LEU B O 1
ATOM 1691 N N . ARG B 1 94 ? -13.453 15.219 -1.098 1 73.62 94 ARG B N 1
ATOM 1692 C CA . ARG B 1 94 ? -13.938 16.109 -2.145 1 73.62 94 ARG B CA 1
ATOM 1693 C C . ARG B 1 94 ? -14.305 15.336 -3.404 1 73.62 94 ARG B C 1
ATOM 1695 O O . ARG B 1 94 ? -13.969 14.156 -3.531 1 73.62 94 ARG B O 1
ATOM 1702 N N . TRP B 1 95 ? -15.117 15.898 -4.27 1 73.94 95 TRP B N 1
ATOM 1703 C CA . TRP B 1 95 ? -15.555 15.281 -5.516 1 73.94 95 TRP B CA 1
ATOM 1704 C C . TRP B 1 95 ? -14.359 14.758 -6.309 1 73.94 95 TRP B C 1
ATOM 1706 O O . TRP B 1 95 ? -14.461 13.742 -6.996 1 73.94 95 TRP B O 1
ATOM 1716 N N . ASN B 1 96 ? -13.289 15.367 -6.25 1 76.56 96 ASN B N 1
ATOM 1717 C CA . ASN B 1 96 ? -12.086 14.922 -6.953 1 76.56 96 ASN B CA 1
ATOM 1718 C C . ASN B 1 96 ? -11.602 13.57 -6.434 1 76.56 96 ASN B C 1
ATOM 1720 O O . ASN B 1 96 ? -10.992 12.797 -7.172 1 76.56 96 ASN B O 1
ATOM 1724 N N . HIS B 1 97 ? -11.984 13.32 -5.219 1 69.75 97 HIS B N 1
ATOM 1725 C CA . HIS B 1 97 ? -11.609 12.023 -4.676 1 69.75 97 HIS B CA 1
ATOM 1726 C C . HIS B 1 97 ? -12.438 10.906 -5.297 1 69.75 97 HIS B C 1
ATOM 1728 O O . HIS B 1 97 ? -11.906 9.844 -5.633 1 69.75 97 HIS B O 1
ATOM 1734 N N . ILE B 1 98 ? -13.688 11.242 -5.562 1 69.19 98 ILE B N 1
ATOM 1735 C CA . ILE B 1 98 ? -14.578 10.266 -6.172 1 69.19 98 ILE B CA 1
ATOM 1736 C C . ILE B 1 98 ? -14.133 9.977 -7.602 1 69.19 98 ILE B C 1
ATOM 1738 O O . ILE B 1 98 ? -14.078 8.82 -8.023 1 69.19 98 ILE B O 1
ATOM 1742 N N . LEU B 1 99 ? -13.781 11.008 -8.195 1 74.88 99 LEU B N 1
ATOM 1743 C CA . LEU B 1 99 ? -13.305 10.852 -9.57 1 74.88 99 LEU B CA 1
ATOM 1744 C C . LEU B 1 99 ? -12.008 10.055 -9.609 1 74.88 99 LEU B C 1
ATOM 1746 O O . LEU B 1 99 ? -11.82 9.211 -10.484 1 74.88 99 LEU B O 1
ATOM 1750 N N . GLY B 1 100 ? -11.156 10.352 -8.734 1 72.06 100 GLY B N 1
ATOM 1751 C CA . GLY B 1 100 ? -9.914 9.602 -8.648 1 72.06 100 GLY B CA 1
ATOM 1752 C C . GLY B 1 100 ? -10.125 8.125 -8.375 1 72.06 100 GLY B C 1
ATOM 1753 O O . GLY B 1 100 ? -9.508 7.277 -9.023 1 72.06 100 GLY B O 1
ATOM 1754 N N . PHE B 1 101 ? -11.094 7.859 -7.637 1 67.25 101 PHE B N 1
ATOM 1755 C CA . PHE B 1 101 ? -11.406 6.473 -7.32 1 67.25 101 PHE B CA 1
ATOM 1756 C C . PHE B 1 101 ? -11.953 5.746 -8.539 1 67.25 101 PHE B C 1
ATOM 1758 O O . PHE B 1 101 ? -11.609 4.59 -8.789 1 67.25 101 PHE B O 1
ATOM 1765 N N . ALA B 1 102 ? -12.805 6.379 -9.195 1 74.44 102 ALA B N 1
ATOM 1766 C CA . ALA B 1 102 ? -13.352 5.812 -10.43 1 74.44 102 ALA B CA 1
ATOM 1767 C C . ALA B 1 102 ? -12.25 5.492 -11.43 1 74.44 102 ALA B C 1
ATOM 1769 O O . ALA B 1 102 ? -12.297 4.461 -12.109 1 74.44 102 ALA B O 1
ATOM 1770 N N . LEU B 1 103 ? -11.289 6.305 -11.461 1 77.12 103 LEU B N 1
ATOM 1771 C CA . LEU B 1 103 ? -10.164 6.098 -12.367 1 77.12 103 LEU B CA 1
ATOM 1772 C C . LEU B 1 103 ? -9.32 4.906 -11.922 1 77.12 103 LEU B C 1
ATOM 1774 O O . LEU B 1 103 ? -8.797 4.168 -12.766 1 77.12 103 LEU B O 1
ATOM 1778 N N . ILE B 1 104 ? -9.242 4.68 -10.688 1 69.81 104 ILE B N 1
ATOM 1779 C CA . ILE B 1 104 ? -8.492 3.537 -10.188 1 69.81 104 ILE B CA 1
ATOM 1780 C C . ILE B 1 104 ? -9.211 2.242 -10.562 1 69.81 104 ILE B C 1
ATOM 1782 O O . ILE B 1 104 ? -8.57 1.267 -10.961 1 69.81 104 ILE B O 1
ATOM 1786 N N . VAL B 1 105 ? -10.555 2.268 -10.461 1 71.75 105 VAL B N 1
ATOM 1787 C CA . VAL B 1 105 ? -11.352 1.109 -10.859 1 71.75 105 VAL B CA 1
ATOM 1788 C C . VAL B 1 105 ? -11.18 0.853 -12.352 1 71.75 105 VAL B C 1
ATOM 1790 O O . VAL B 1 105 ? -11.039 -0.296 -12.781 1 71.75 105 VAL B O 1
ATOM 1793 N N . LEU B 1 106 ? -11.156 1.886 -13.039 1 78.5 106 LEU B N 1
ATOM 1794 C CA . LEU B 1 106 ? -10.922 1.761 -14.477 1 78.5 106 LEU B CA 1
ATOM 1795 C C . LEU B 1 106 ? -9.539 1.177 -14.75 1 78.5 106 LEU B C 1
ATOM 1797 O O . LEU B 1 106 ? -9.383 0.323 -15.625 1 78.5 106 LEU B O 1
ATOM 1801 N N . ALA B 1 107 ? -8.602 1.626 -14.031 1 75.62 107 ALA B N 1
ATOM 1802 C CA . ALA B 1 107 ? -7.242 1.111 -14.156 1 75.62 107 ALA B CA 1
ATOM 1803 C C . ALA B 1 107 ? -7.191 -0.384 -13.859 1 75.62 107 ALA B C 1
ATOM 1805 O O . ALA B 1 107 ? -6.547 -1.147 -14.578 1 75.62 107 ALA B O 1
ATOM 1806 N N . ALA B 1 108 ? -7.836 -0.803 -12.859 1 73.25 108 ALA B N 1
ATOM 1807 C CA . ALA B 1 108 ? -7.902 -2.219 -12.516 1 73.25 108 ALA B CA 1
ATOM 1808 C C . ALA B 1 108 ? -8.516 -3.037 -13.641 1 73.25 108 ALA B C 1
ATOM 1810 O O . ALA B 1 108 ? -8.023 -4.117 -13.977 1 73.25 108 ALA B O 1
ATOM 1811 N N . TRP B 1 109 ? -9.586 -2.49 -14.172 1 78.62 109 TRP B N 1
ATOM 1812 C CA . TRP B 1 109 ? -10.242 -3.174 -15.281 1 78.62 109 TRP B CA 1
ATOM 1813 C C . TRP B 1 109 ? -9.289 -3.34 -16.469 1 78.62 109 TRP B C 1
ATOM 1815 O O . TRP B 1 109 ? -9.234 -4.41 -17.078 1 78.62 109 TRP B O 1
ATOM 1825 N N . VAL B 1 110 ? -8.523 -2.387 -16.75 1 78 110 VAL B N 1
ATOM 1826 C CA . VAL B 1 110 ? -7.582 -2.41 -17.859 1 78 110 VAL B CA 1
ATOM 1827 C C . VAL B 1 110 ? -6.48 -3.432 -17.594 1 78 110 VAL B C 1
ATOM 1829 O O . VAL B 1 110 ? -6.066 -4.168 -18.484 1 78 110 VAL B O 1
ATOM 1832 N N . ILE B 1 111 ? -6.102 -3.551 -16.453 1 73.12 111 ILE B N 1
ATOM 1833 C CA . ILE B 1 111 ? -4.988 -4.41 -16.062 1 73.12 111 ILE B CA 1
ATOM 1834 C C . ILE B 1 111 ? -5.41 -5.875 -16.156 1 73.12 111 ILE B C 1
ATOM 1836 O O . ILE B 1 111 ? -4.625 -6.734 -16.562 1 73.12 111 ILE B O 1
ATOM 1840 N N . PHE B 1 112 ? -6.625 -6.152 -15.883 1 75 112 PHE B N 1
ATOM 1841 C CA . PHE B 1 112 ? -7.086 -7.539 -15.875 1 75 112 PHE B CA 1
ATOM 1842 C C . PHE B 1 112 ? -7.547 -7.965 -17.266 1 75 112 PHE B C 1
ATOM 1844 O O . PHE B 1 112 ? -7.777 -9.156 -17.5 1 75 112 PHE B O 1
ATOM 1851 N N . LYS B 1 113 ? -7.691 -6.945 -18.047 1 73.12 113 LYS B N 1
ATOM 1852 C CA . LYS B 1 113 ? -8.148 -7.281 -19.391 1 73.12 113 LYS B CA 1
ATOM 1853 C C . LYS B 1 113 ? -7.051 -7.977 -20.188 1 73.12 113 LYS B C 1
ATOM 1855 O O . LYS B 1 113 ? -5.891 -7.566 -20.141 1 73.12 113 LYS B O 1
ATOM 1860 N N . GLU B 1 114 ? -7.328 -9.234 -20.75 1 65 114 GLU B N 1
ATOM 1861 C CA . GLU B 1 114 ? -6.418 -9.992 -21.609 1 65 114 GLU B CA 1
ATOM 1862 C C . GLU B 1 114 ? -6.449 -9.477 -23.047 1 65 114 GLU B C 1
ATOM 1864 O O . GLU B 1 114 ? -7.52 -9.352 -23.641 1 65 114 GLU B O 1
ATOM 1869 N N . TRP B 1 115 ? -5.574 -8.453 -23.234 1 53.72 115 TRP B N 1
ATOM 1870 C CA . TRP B 1 115 ? -5.609 -8.125 -24.656 1 53.72 115 TRP B CA 1
ATOM 1871 C C . TRP B 1 115 ? -4.68 -9.039 -25.453 1 53.72 115 TRP B C 1
ATOM 1873 O O . TRP B 1 115 ? -3.68 -9.531 -24.922 1 53.72 115 TRP B O 1
#

Radius of gyration: 16.88 Å; Cα contacts (8 Å, |Δi|>4): 297; chains: 2; bounding box: 36×50×45 Å

pLDDT: mean 88.05, std 10.48, range [46.22, 98.31]

InterPro domains:
  IPR007437 Protein of unknown function DUF486 [PF04342] (9-112)
  IPR007437 Protein of unknown function DUF486 [PIRSF021239] (7-114)
  IPR007437 Protein of unknown function DUF486 [PTHR38482] (7-114)

Nearest PDB structures (foldseek):
  8tgy-assembly1_A  TM=6.647E-01  e=1.110E-01  Clostridia bacterium
  8uoz-assembly1_A  TM=7.011E-01  e=2.498E-01  Escherichia coli
  7szt-assembly1_B  TM=7.010E-01  e=2.765E-01  Clostridiales bacterium oral taxon 876
  8vxu-assembly1_A  TM=6.299E-01  e=1.843E-01  Clostridia bacterium
  8vxu-assembly2_D  TM=5.981E-01  e=1.583E-01  Clostridia bacterium

Sequence (230 aa):
MQIPVPLVTVGLLTLSNIFMTFAWYGHLRYKGAALPLVILTSWGIAFFEYLLQVPANRIGYGYFSAAELKTIQEVISLSVFMLFSTFWLHESLRWNHILGFALIVLAAWVIFKEWMQIPVPLVTVGLLTLSNIFMTFAWYGHLRYKGAALPLVILTSWGIAFFEYLLQVPANRIGYGYFSAAELKTIQEVISLSVFMLFSTFWLHESLRWNHILGFALIVLAAWVIFKEW

Organism: NCBI:txid44742

Foldseek 3Di:
DPPDLVVLLLVLLLVLLLLLLCLVCVCVVPPPDDPVVSPVVSVVSNVSSCVRNVVSCVSCDPVDPPLLSVLSSLLSNLVSNQVCCCPRVVDDDDPVSVVVSVVSNVVSVVSPDPD/DPPDLVVLLLVLLLVLLLLLLCLVCVCVVPPPDDPVVSPVVSVVSNVSSCVRNVVSCVSCDPVDPPQLSVLSSVLSNLVSVQVCCCPRVVDDDDPVSVVVSVVSVVVSVVSPDDD

Solvent-accessible surface area (backbone atoms only — not comparable to full-atom values): 11889 Å² total; per-residue (Å²): 134,80,72,54,57,69,57,51,22,52,52,28,42,45,58,15,41,54,34,42,48,46,36,60,50,51,57,70,78,44,76,80,56,58,62,70,58,51,35,51,50,22,43,56,42,34,46,61,14,32,68,26,36,40,55,19,45,58,63,29,48,79,82,36,53,72,68,47,49,51,36,52,49,50,50,44,46,52,53,52,44,52,51,41,34,42,71,72,68,63,43,83,79,50,71,36,43,54,51,12,52,48,30,36,43,50,10,38,54,39,41,60,46,83,123,133,80,73,54,56,69,58,52,23,52,51,29,41,47,58,14,39,54,35,41,48,46,38,59,49,53,56,72,78,44,76,80,57,57,63,72,56,50,35,51,52,23,42,55,41,34,47,61,14,32,70,26,37,40,55,20,47,60,63,28,47,81,81,38,53,71,68,51,50,51,40,51,49,49,54,44,47,51,53,53,44,53,52,42,35,43,72,72,66,64,43,83,80,51,72,32,41,55,54,11,50,54,29,35,53,50,10,43,52,39,42,69,45,86,123